Protein AF-A0A5K3EQM3-F1 (afdb_monomer)

Organism: Mesocestoides corti (NCBI:txid53468)

Radius of gyration: 25.12 Å; Cα contacts (8 Å, |Δi|>4): 469; chains: 1; bounding box: 72×38×67 Å

Mean predicted aligned error: 11.66 Å

Foldseek 3Di:
DDQPADPPALPDDQPQFEKEFEAAQPDVPPDNDAFDFDADPSHTYHYDHDHDALTHRGAWMWTQDNVRWIKIAGDPRNQLFWDWQLHGDDGMDTDDFQIWIGGHQDNTYGHHDPVDDDPPHPPDDDPLNSLCSNCVSVVNNPPDPVDDPVLSSVVSSVCSRVVSLQVVLQVLCVVVVVQKHKDKAFAQQVNDDDDPPDDDHTAIWIWMARNPPRDIDTHHPVLSVVLSVLSVVVSVCCVPPNPDDPDDQVSNSSDDDDDDDDQWDWDDDCVVVVVVDKDWDWTFTAGSVRDGPGIDTDTDD

Nearest PDB structures (foldseek):
  7wrg-assembly1_A  TM=5.625E-01  e=7.347E-19  Caenorhabditis elegans
  4egx-assembly2_C  TM=8.711E-01  e=1.332E-03  Homo sapiens
  4egx-assembly2_D  TM=8.809E-01  e=6.846E-03  Homo sapiens
  1g6g-assembly1_B  TM=7.923E-01  e=3.202E-03  Saccharomyces cerevisiae
  5aox-assembly1_B  TM=3.468E-01  e=4.099E-01  Homo sapiens

InterPro domains:
  IPR000253 Forkhead-associated (FHA) domain [PF00498] (44-104)
  IPR008984 SMAD/FHA domain superfamily [SSF49879] (42-112)

Secondary struct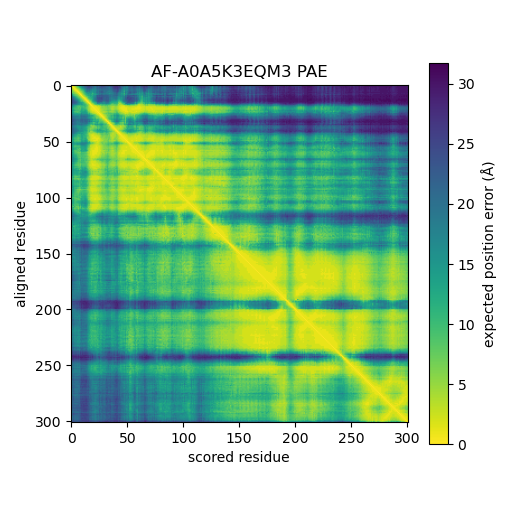ure (DSSP, 8-state):
-----------PPTT--EEEEEEETT-TTS-SSTTPEEEETTEEEEEEEE-STT--TT-EEEEE-TTSPEEEEE-TT-GGGEEETTEEPSSEEE--TT-EEEETTTEEEE---TT---SS--S---HHHHHHHHHHHTTGGG--TTS-HHHHHHHHHHHHHHHHHHHHHHHHHHHTT--EEEEEEEE-GGGS---TT--PPPEEEEEEEETTT--EEEEEHHHHHHHHHHHHHHHHHHHHH-S-----GGG-TT----------B-----GGGGGT--EEEEEEEE-TTS-EEEEEEEEE-

Solvent-accessible surface area (backbone atoms only — not comparable to full-atom values): 18100 Å² total; per-residue (Å²): 135,81,77,81,79,70,77,60,73,77,87,66,68,95,83,67,61,45,33,39,37,33,21,21,59,74,30,92,91,45,71,92,56,84,72,53,68,47,75,55,96,86,32,40,35,34,46,48,65,44,86,61,70,71,48,33,64,62,23,31,36,38,38,62,44,96,88,70,49,43,32,42,33,51,23,97,87,18,31,93,27,27,26,48,71,49,37,73,40,82,51,68,46,75,65,53,57,66,40,36,39,34,41,31,70,79,52,66,46,62,42,56,44,96,89,56,90,72,84,90,56,74,95,72,83,50,72,67,55,54,49,52,45,34,26,49,67,71,65,55,65,77,62,67,82,88,52,54,68,71,59,49,54,53,50,40,54,53,44,69,49,44,50,59,56,45,52,49,52,38,49,52,26,57,78,68,66,62,52,46,48,64,48,84,43,79,45,49,38,90,76,47,94,68,64,89,92,61,88,62,65,74,40,72,31,38,36,40,34,36,72,84,81,65,50,72,48,78,32,50,62,71,58,46,56,54,35,49,52,52,46,51,56,52,48,54,49,36,75,73,69,52,88,73,80,90,70,58,67,88,75,37,64,91,54,75,82,93,68,97,72,91,68,59,50,57,82,76,85,63,68,51,52,81,75,76,39,74,45,75,50,76,34,55,26,23,30,90,88,66,46,79,76,48,74,45,80,48,77,50,125

Sequence (301 aa):
PDAEFFLFSGQGSKGDNTQIVVGREGAPGNLRVHGRVVEKDGKKTAYILLRGLNIQDTHATFTRLQDGRMELSVGTNSTRSTKVNGTILTTSQILKPMDRILFGSYHLYVYHNESQKAKGIPDHVDWDFAQKELAKCEGIDQFDKAMGENERCALQQQLIELIPMLQEVNCIAKEMDKRRIFDIVLLPPLLQRTIYGQRKTTKIVVRMKCLETGNIWMWERGKFLNRRFLIQEMYHGFDSEGDQAVRKQEDDPFWEPLEPLLVGFAPAFLQPLAYGLDYVDRVQISDLDGQSIGKLSVSLQ

pLDDT: mean 81.14, std 14.74, range [24.61, 97.75]

Structure (mmCIF, N/CA/C/O backbone):
data_AF-A0A5K3EQM3-F1
#
_entry.id   AF-A0A5K3EQM3-F1
#
loop_
_atom_site.group_PDB
_atom_site.id
_atom_site.type_symbol
_atom_site.label_atom_id
_atom_site.label_alt_id
_atom_site.label_comp_id
_atom_site.label_asym_id
_atom_site.label_entity_id
_atom_site.label_seq_id
_atom_site.pdbx_PDB_ins_code
_atom_site.Cartn_x
_atom_site.Cartn_y
_atom_site.Cartn_z
_atom_site.occupancy
_atom_site.B_iso_or_equiv
_atom_site.auth_seq_id
_atom_site.auth_comp_id
_atom_site.auth_asym_id
_atom_site.auth_atom_id
_atom_site.pdbx_PDB_model_num
ATOM 1 N N . PRO A 1 1 ? 9.271 8.756 16.617 1.00 31.97 1 PRO A N 1
ATOM 2 C CA . PRO A 1 1 ? 7.814 8.928 16.787 1.00 31.97 1 PRO A CA 1
ATOM 3 C C . PRO A 1 1 ? 7.383 8.040 17.946 1.00 31.97 1 PRO A C 1
ATOM 5 O O . PRO A 1 1 ? 7.143 6.849 17.770 1.00 31.97 1 PRO A O 1
ATOM 8 N N . ASP A 1 2 ? 7.473 8.613 19.139 1.00 24.61 2 ASP A N 1
ATOM 9 C CA . ASP A 1 2 ? 7.240 7.908 20.390 1.00 24.61 2 ASP A CA 1
ATOM 10 C C . ASP A 1 2 ? 5.788 7.435 20.427 1.00 24.61 2 ASP A C 1
ATOM 12 O O . ASP A 1 2 ? 4.868 8.204 20.144 1.00 24.61 2 ASP A O 1
ATOM 16 N N . ALA A 1 3 ? 5.588 6.147 20.699 1.00 32.03 3 ALA A N 1
ATOM 17 C CA . ALA A 1 3 ? 4.260 5.603 20.909 1.00 32.03 3 ALA A CA 1
ATOM 18 C C . ALA A 1 3 ? 3.648 6.324 22.114 1.00 32.03 3 ALA A C 1
ATOM 20 O O . ALA A 1 3 ? 4.122 6.179 23.242 1.00 32.03 3 ALA A O 1
ATOM 21 N N . GLU A 1 4 ? 2.605 7.119 21.886 1.00 33.84 4 GLU A N 1
ATOM 22 C CA . GLU A 1 4 ? 1.744 7.572 22.969 1.00 33.84 4 GLU A CA 1
ATOM 23 C C . GLU A 1 4 ? 1.007 6.341 23.508 1.00 33.84 4 GLU A C 1
ATOM 25 O O . GLU A 1 4 ? -0.036 5.923 23.002 1.00 33.84 4 GLU A O 1
ATOM 30 N N . PHE A 1 5 ? 1.600 5.710 24.522 1.00 34.31 5 PHE A N 1
ATOM 31 C CA . PHE A 1 5 ? 0.978 4.646 25.295 1.00 34.31 5 PHE A CA 1
ATOM 32 C C . PHE A 1 5 ? -0.189 5.238 26.089 1.00 34.31 5 PHE A C 1
ATOM 34 O O . PHE A 1 5 ? -0.040 5.647 27.240 1.00 34.31 5 PHE A O 1
ATOM 41 N N . PHE A 1 6 ? -1.375 5.287 25.487 1.00 38.97 6 PHE A N 1
ATOM 42 C CA . PHE A 1 6 ? -2.588 5.525 26.256 1.00 38.97 6 PHE A CA 1
ATOM 43 C C . PHE A 1 6 ? -2.925 4.264 27.052 1.00 38.97 6 PHE A C 1
ATOM 45 O O . PHE A 1 6 ? -3.392 3.257 26.521 1.00 38.97 6 PHE A O 1
ATOM 52 N N . LEU A 1 7 ? -2.676 4.335 28.358 1.00 37.75 7 LEU A N 1
ATOM 53 C CA . LEU A 1 7 ? -3.176 3.373 29.328 1.00 37.75 7 LEU A CA 1
ATOM 54 C C . LEU A 1 7 ? -4.706 3.460 29.358 1.00 37.75 7 LEU A C 1
ATOM 56 O O . LEU A 1 7 ? -5.273 4.390 29.931 1.00 37.75 7 LEU A O 1
ATOM 60 N N . PHE A 1 8 ? -5.390 2.461 28.801 1.00 45.66 8 PHE A N 1
ATOM 61 C CA . PHE A 1 8 ? -6.781 2.190 29.163 1.00 45.66 8 PHE A CA 1
ATOM 62 C C . PHE A 1 8 ? -6.801 1.571 30.569 1.00 45.66 8 PHE A C 1
ATOM 64 O O . PHE A 1 8 ? -6.973 0.365 30.733 1.00 45.66 8 PHE A O 1
ATOM 71 N N . SER A 1 9 ? -6.577 2.377 31.611 1.00 39.00 9 SER A N 1
ATOM 72 C CA . SER A 1 9 ? -6.743 1.901 32.984 1.00 39.00 9 SER A CA 1
ATOM 73 C C . SER A 1 9 ? -8.240 1.746 33.272 1.00 39.00 9 SER A C 1
ATOM 75 O O . SER A 1 9 ? -9.012 2.699 33.345 1.00 39.00 9 SER A O 1
ATOM 77 N N . GLY A 1 10 ? -8.682 0.496 33.401 1.00 40.88 10 GLY A N 1
ATOM 78 C CA . GLY A 1 10 ? -10.077 0.116 33.638 1.00 40.88 10 GLY A CA 1
ATOM 79 C C . GLY A 1 10 ? -10.611 0.444 35.039 1.00 40.88 10 GLY A C 1
ATOM 80 O O . GLY A 1 10 ? -11.456 -0.298 35.547 1.00 40.88 10 GLY A O 1
ATOM 81 N N . GLN A 1 11 ? -10.158 1.526 35.680 1.00 37.72 11 GLN A N 1
ATOM 82 C CA . GLN A 1 11 ? -10.651 1.965 36.991 1.00 37.72 11 GLN A CA 1
ATOM 83 C C . GLN A 1 11 ? -11.952 2.780 36.868 1.00 37.72 11 GLN A C 1
ATOM 85 O O . GLN A 1 11 ? -12.062 3.902 37.344 1.00 37.72 11 GLN A O 1
ATOM 90 N N . GLY A 1 12 ? -12.965 2.214 36.211 1.00 42.72 12 GLY A N 1
ATOM 91 C CA . GLY A 1 12 ? -14.350 2.689 36.315 1.00 42.72 12 GLY A CA 1
ATOM 92 C C . GLY A 1 12 ? -15.147 1.785 37.254 1.00 42.72 12 GLY A C 1
ATOM 93 O O . GLY A 1 12 ? -14.974 0.563 37.215 1.00 42.72 12 GLY A O 1
ATOM 94 N N . SER A 1 13 ? -16.020 2.356 38.077 1.00 38.56 13 SER A N 1
ATOM 95 C CA . SER A 1 13 ? -16.947 1.616 38.938 1.00 38.56 13 SER A CA 1
ATOM 96 C C . SER A 1 13 ? -17.866 0.689 38.123 1.00 38.56 13 SER A C 1
ATOM 98 O O . SER A 1 13 ? -18.222 0.972 36.977 1.00 38.56 13 SER A O 1
ATOM 100 N N . LYS A 1 14 ? -18.249 -0.455 38.712 1.00 38.56 14 LYS A N 1
ATOM 101 C CA . LYS A 1 14 ? -19.275 -1.353 38.155 1.00 38.56 14 LYS A CA 1
ATOM 102 C C . LYS A 1 14 ? -20.560 -0.550 37.907 1.00 38.56 14 LYS A C 1
ATOM 104 O O . LYS A 1 14 ? -21.141 -0.049 38.863 1.00 38.56 14 LYS A O 1
ATOM 109 N N . GLY A 1 15 ? -20.994 -0.461 36.649 1.00 44.56 15 GLY A N 1
ATOM 110 C CA . GLY A 1 15 ? -22.268 0.156 36.259 1.00 44.56 15 GLY A CA 1
ATOM 111 C C . GLY A 1 15 ? -22.178 1.471 35.478 1.00 44.56 15 GLY A C 1
ATOM 112 O O . GLY A 1 15 ? -23.219 1.970 35.064 1.00 44.56 15 GLY A O 1
ATOM 113 N N . ASP A 1 16 ? -20.986 2.026 35.237 1.00 54.41 16 ASP A N 1
ATOM 114 C CA . ASP A 1 16 ? -20.866 3.244 34.423 1.00 54.41 16 ASP A CA 1
ATOM 115 C C . ASP A 1 16 ? -20.990 2.874 32.933 1.00 54.41 16 ASP A C 1
ATOM 117 O O . ASP A 1 16 ? -20.175 2.121 32.393 1.00 54.41 16 ASP A O 1
ATOM 121 N N . ASN A 1 17 ? -22.055 3.359 32.287 1.00 55.97 17 ASN A N 1
ATOM 122 C CA . ASN A 1 17 ? -22.431 3.093 30.893 1.00 55.97 17 ASN A CA 1
ATOM 123 C C . ASN A 1 17 ? -21.520 3.891 29.935 1.00 55.97 17 ASN A C 1
ATOM 125 O O . ASN A 1 17 ? -21.972 4.721 29.140 1.00 55.97 17 ASN A O 1
ATOM 129 N N . THR A 1 18 ? -20.212 3.697 30.102 1.00 69.94 18 THR A N 1
ATOM 130 C CA . THR A 1 18 ? -19.166 4.526 29.515 1.00 69.94 18 THR A CA 1
ATOM 131 C C . THR A 1 18 ? -18.660 3.899 28.225 1.00 69.94 18 THR A C 1
ATOM 133 O O . THR A 1 18 ? -18.159 2.773 28.218 1.00 69.94 18 THR A O 1
ATOM 136 N N . GLN A 1 19 ? -18.774 4.645 27.131 1.00 84.50 19 GLN A N 1
ATOM 137 C CA . GLN A 1 19 ? -18.214 4.288 25.829 1.00 84.50 19 GLN A CA 1
ATOM 138 C C . GLN A 1 19 ? -17.063 5.234 25.476 1.00 84.50 19 GLN A C 1
ATOM 140 O O . GLN A 1 19 ? -17.058 6.396 25.888 1.00 84.50 19 GLN A O 1
ATOM 145 N N . ILE A 1 20 ? -16.083 4.746 24.719 1.00 88.38 20 ILE A N 1
ATOM 146 C CA . ILE A 1 20 ? -14.952 5.549 24.245 1.00 88.38 20 ILE A CA 1
ATOM 147 C C . ILE A 1 20 ? -14.959 5.517 22.723 1.00 88.38 20 ILE A C 1
ATOM 149 O O . ILE A 1 20 ? -14.809 4.455 22.129 1.00 88.38 20 ILE A O 1
ATOM 153 N N . VAL A 1 21 ? -15.134 6.668 22.088 1.00 88.44 21 VAL A N 1
ATOM 154 C CA . VAL A 1 21 ? -15.157 6.793 20.630 1.00 88.44 21 VAL A CA 1
ATOM 155 C C . VAL A 1 21 ? -13.791 7.263 20.148 1.00 88.44 21 VAL A C 1
ATOM 157 O O . VAL A 1 21 ? -13.279 8.284 20.602 1.00 88.44 21 VAL A O 1
ATOM 160 N N . VAL A 1 22 ? -13.202 6.520 19.218 1.00 90.81 22 VAL A N 1
ATOM 161 C CA . VAL A 1 22 ? -12.006 6.924 18.477 1.00 90.81 22 VAL A CA 1
ATOM 162 C C . VAL A 1 22 ? -12.452 7.599 17.191 1.00 90.81 22 VAL A C 1
ATOM 164 O O . VAL A 1 22 ? -13.267 7.037 16.460 1.00 90.81 22 VAL A O 1
ATOM 167 N N . GLY A 1 23 ? -11.922 8.777 16.887 1.00 88.81 23 GLY A N 1
ATOM 168 C CA . GLY A 1 23 ? -12.317 9.536 15.703 1.00 88.81 23 GLY A CA 1
ATOM 169 C C . GLY A 1 23 ? -11.232 10.470 15.191 1.00 88.81 23 GLY A C 1
ATOM 170 O O . GLY A 1 23 ? -10.178 10.629 15.805 1.00 88.81 23 GLY A O 1
ATOM 171 N N . ARG A 1 24 ? -11.491 11.097 14.046 1.00 86.19 24 ARG A N 1
ATOM 172 C CA . ARG A 1 24 ? -10.593 12.078 13.434 1.00 86.19 24 ARG A CA 1
ATOM 173 C C . ARG A 1 24 ? -10.641 13.405 14.191 1.00 86.19 24 ARG A C 1
ATOM 175 O O . ARG A 1 24 ? -11.720 13.936 14.472 1.00 86.19 24 ARG A O 1
ATOM 182 N N . GLU A 1 25 ? -9.471 13.964 14.491 1.00 81.94 25 GLU A N 1
ATOM 183 C CA . GLU A 1 25 ? -9.375 15.310 15.058 1.00 81.94 25 GLU A CA 1
ATOM 184 C C . GLU A 1 25 ? -9.850 16.369 14.053 1.00 81.94 25 GLU A C 1
ATOM 186 O O . GLU A 1 25 ? -9.447 16.370 12.891 1.00 81.94 25 GLU A O 1
ATOM 191 N N . GLY A 1 26 ? -10.710 17.286 14.507 1.00 72.44 26 GLY A N 1
ATOM 192 C CA . GLY A 1 26 ? -11.236 18.376 13.681 1.00 72.44 26 GLY A CA 1
ATOM 193 C C . GLY A 1 26 ? -12.445 18.017 12.811 1.00 72.44 26 GLY A C 1
ATOM 194 O O . GLY A 1 26 ? -12.912 18.882 12.073 1.00 72.44 26 GLY A O 1
ATOM 195 N N . ALA A 1 27 ? -12.973 16.793 12.907 1.00 68.06 27 ALA A N 1
ATOM 196 C CA . ALA A 1 27 ? -14.204 16.400 12.223 1.00 68.06 27 ALA A CA 1
ATOM 197 C C . ALA A 1 27 ? -15.439 17.190 12.717 1.00 68.06 27 ALA A C 1
ATOM 199 O O . ALA A 1 27 ? -15.500 17.552 13.899 1.00 68.06 27 ALA A O 1
ATOM 200 N N . PRO A 1 28 ? -16.455 17.430 11.863 1.00 56.50 28 PRO A N 1
ATOM 201 C CA . PRO A 1 28 ? -17.699 18.082 12.272 1.00 56.50 28 PRO A CA 1
ATOM 202 C C . PRO A 1 28 ? -18.376 17.320 13.423 1.00 56.50 28 PRO A C 1
ATOM 204 O O . PRO A 1 28 ? -18.647 16.130 13.314 1.00 56.50 28 PRO A O 1
ATOM 207 N N . GLY A 1 29 ? -18.639 17.997 14.543 1.00 60.62 29 GLY A N 1
ATOM 208 C CA . GLY A 1 29 ? -19.218 17.383 15.748 1.00 60.62 29 GLY A CA 1
ATOM 209 C C . GLY A 1 29 ? -18.200 16.797 16.737 1.00 60.62 29 GLY A C 1
ATOM 210 O O . GLY A 1 29 ? -18.530 16.659 17.916 1.00 60.62 29 GLY A O 1
ATOM 211 N N . ASN A 1 30 ? -16.950 16.561 16.322 1.00 58.25 30 ASN A N 1
ATOM 212 C CA . ASN A 1 30 ? -15.861 16.218 17.235 1.00 58.25 30 ASN A CA 1
ATOM 213 C C . ASN A 1 30 ? -15.296 17.513 17.841 1.00 58.25 30 ASN A C 1
ATOM 215 O O . ASN A 1 30 ? -14.708 18.350 17.153 1.00 58.25 30 ASN A O 1
ATOM 219 N N . LEU A 1 31 ? -15.507 17.711 19.145 1.00 54.50 31 LEU A N 1
ATOM 220 C CA . LEU A 1 31 ? -14.998 18.876 19.878 1.00 54.50 31 LEU A CA 1
ATOM 221 C C . LEU A 1 31 ? -13.474 18.990 19.698 1.00 54.50 31 LEU A C 1
ATOM 223 O O . LEU A 1 31 ? -12.755 18.013 19.869 1.00 54.50 31 LEU A O 1
ATOM 227 N N . ARG A 1 32 ? -12.967 20.199 19.426 1.00 50.47 32 ARG A N 1
ATOM 228 C CA . ARG A 1 32 ? -11.528 20.517 19.259 1.00 50.47 32 ARG A CA 1
ATOM 229 C C . ARG A 1 32 ? -10.672 20.340 20.531 1.00 50.47 32 ARG A C 1
ATOM 231 O O . ARG A 1 32 ? -9.602 20.928 20.637 1.00 50.47 32 ARG A O 1
ATOM 238 N N . VAL A 1 33 ? -11.145 19.596 21.528 1.00 47.06 33 VAL A N 1
ATOM 239 C CA . VAL A 1 33 ? -10.508 19.487 22.842 1.00 47.06 33 VAL A CA 1
ATOM 240 C C . VAL A 1 33 ? -10.384 18.013 23.211 1.00 47.06 33 VAL A C 1
ATOM 242 O O . VAL A 1 33 ? -11.389 17.343 23.453 1.00 47.06 33 VAL A O 1
ATOM 245 N N . HIS A 1 34 ? -9.147 17.514 23.247 1.00 49.06 34 HIS A N 1
ATOM 246 C CA . HIS A 1 34 ? -8.824 16.174 23.731 1.00 49.06 34 HIS A CA 1
ATOM 247 C C . HIS A 1 34 ? -9.376 15.952 25.151 1.00 49.06 34 HIS A C 1
ATOM 249 O O . HIS A 1 34 ? -9.264 16.822 26.014 1.00 49.06 34 HIS A O 1
ATOM 255 N N . GLY A 1 35 ? -9.958 14.774 25.400 1.00 51.25 35 GLY A N 1
ATOM 256 C CA .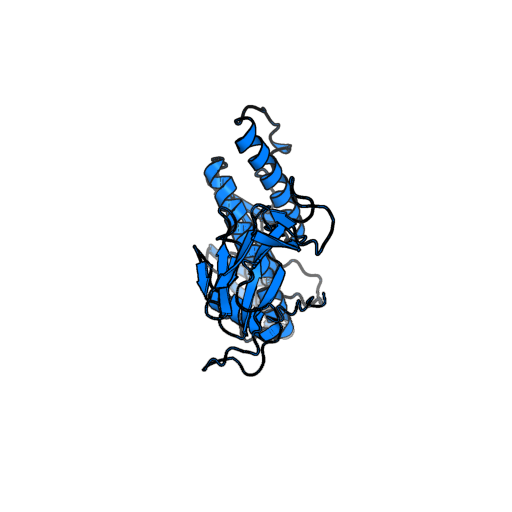 GLY A 1 35 ? -10.230 14.296 26.760 1.00 51.25 35 GLY A CA 1
ATOM 257 C C . GLY A 1 35 ? -11.531 14.756 27.430 1.00 51.25 35 GLY A C 1
ATOM 258 O O . GLY A 1 35 ? -11.661 14.575 28.639 1.00 51.25 35 GLY A O 1
ATOM 259 N N . ARG A 1 36 ? -12.519 15.317 26.713 1.00 56.19 36 ARG A N 1
ATOM 260 C CA . ARG A 1 36 ? -13.844 15.582 27.315 1.00 56.19 36 ARG A CA 1
ATOM 261 C C . ARG A 1 36 ? -14.761 14.359 27.269 1.00 56.19 36 ARG A C 1
ATOM 263 O O . ARG A 1 36 ? -15.008 13.790 26.209 1.00 56.19 36 ARG A O 1
ATOM 270 N N . VAL A 1 37 ? -15.312 14.018 28.433 1.00 62.88 37 VAL A N 1
ATOM 271 C CA . VAL A 1 37 ? -16.458 13.115 28.575 1.00 62.88 37 VAL A CA 1
ATOM 272 C C . VAL A 1 37 ? -17.725 13.920 28.291 1.00 62.88 37 VAL A C 1
ATOM 274 O O . VAL A 1 37 ? -17.981 14.929 28.945 1.00 62.88 37 VAL A O 1
ATOM 277 N N . VAL A 1 38 ? -18.501 13.499 27.298 1.00 68.62 38 VAL A N 1
ATOM 278 C CA . VAL A 1 38 ? -19.822 14.049 26.988 1.00 68.62 38 VAL A CA 1
ATOM 279 C C . VAL A 1 38 ? -20.864 13.136 27.609 1.00 68.62 38 VAL A C 1
ATOM 281 O O . VAL A 1 38 ? -20.913 11.947 27.299 1.00 68.62 38 VAL A O 1
ATOM 284 N N . GLU A 1 39 ? -21.695 13.687 28.484 1.00 66.62 39 GLU A N 1
ATOM 285 C CA . GLU A 1 39 ? -22.812 12.972 29.088 1.00 66.62 39 GLU A CA 1
ATOM 286 C C . GLU A 1 39 ? -24.105 13.382 28.382 1.00 66.62 39 GLU A C 1
ATOM 288 O O . GLU A 1 39 ? -24.467 14.560 28.354 1.00 66.62 39 GLU A O 1
ATOM 293 N N . LYS A 1 40 ? -24.773 12.415 27.752 1.00 64.31 40 LYS A N 1
ATOM 294 C CA . LYS A 1 40 ? -26.058 12.617 27.075 1.00 64.31 40 LYS A CA 1
ATOM 295 C C . LYS A 1 40 ? -26.937 11.396 27.320 1.00 64.31 40 LYS A C 1
ATOM 297 O O . LYS A 1 40 ? -26.460 10.270 27.205 1.00 64.31 40 LYS A O 1
ATOM 302 N N . ASP A 1 41 ? -28.192 11.621 27.704 1.00 63.03 41 ASP A N 1
ATOM 303 C CA . ASP A 1 41 ? -29.180 10.566 27.983 1.00 63.03 41 ASP A CA 1
ATOM 304 C C . ASP A 1 41 ? -28.685 9.494 28.984 1.00 63.03 41 ASP A C 1
ATOM 306 O O . ASP A 1 41 ? -28.960 8.304 28.841 1.00 63.03 41 ASP A O 1
ATOM 310 N N . GLY A 1 42 ? -27.895 9.901 29.989 1.00 65.50 42 GLY A N 1
ATOM 311 C CA . GLY A 1 42 ? -27.327 9.001 31.004 1.00 65.50 42 GLY A CA 1
ATOM 312 C C . GLY A 1 42 ? -26.183 8.098 30.516 1.00 65.50 42 GLY A C 1
ATOM 313 O O . GLY A 1 42 ? -25.759 7.204 31.247 1.00 65.50 42 GLY A O 1
ATOM 314 N N . LYS A 1 43 ? -25.670 8.309 29.295 1.00 67.31 43 LYS A N 1
ATOM 315 C CA . LYS A 1 43 ? -24.461 7.653 28.776 1.00 67.31 43 LYS A CA 1
ATOM 316 C C . LYS A 1 43 ? -23.284 8.619 28.772 1.00 67.31 43 LYS A C 1
ATOM 318 O O . LYS A 1 43 ? -23.353 9.696 28.177 1.00 67.31 43 LYS A O 1
ATOM 323 N N . LYS A 1 44 ? -22.174 8.196 29.376 1.00 77.00 44 LYS A N 1
ATOM 324 C CA . LYS A 1 44 ? -20.899 8.918 29.341 1.00 77.00 44 LYS A CA 1
ATOM 325 C C . LYS A 1 44 ? -20.097 8.474 28.124 1.00 77.00 44 LYS A C 1
ATOM 327 O O . LYS A 1 44 ? -19.799 7.297 27.959 1.00 77.00 44 LYS A O 1
ATOM 332 N N . THR A 1 45 ? -19.736 9.413 27.263 1.00 80.38 45 THR A N 1
ATOM 333 C CA . THR A 1 45 ? -18.928 9.149 26.069 1.00 80.38 45 THR A CA 1
ATOM 334 C C . THR A 1 45 ? -17.615 9.901 26.164 1.00 80.38 45 THR A C 1
ATOM 336 O O . THR A 1 45 ? -17.618 11.128 26.160 1.00 80.38 45 THR A O 1
ATOM 339 N N . ALA A 1 46 ? -16.496 9.190 26.238 1.00 82.75 46 ALA A N 1
ATOM 340 C CA . ALA A 1 46 ? -15.173 9.784 26.083 1.00 82.75 46 ALA A CA 1
ATOM 341 C C . ALA A 1 46 ? -14.745 9.745 24.610 1.00 82.75 46 ALA A C 1
ATOM 343 O O . ALA A 1 46 ? -15.151 8.848 23.873 1.00 82.75 46 ALA A O 1
ATOM 344 N N . TYR A 1 47 ? -13.905 10.691 24.193 1.00 82.38 47 TYR A N 1
ATOM 345 C CA . TYR A 1 47 ? -13.394 10.760 22.823 1.00 82.38 47 TYR A CA 1
ATOM 346 C C . TYR A 1 47 ? -11.867 10.719 22.795 1.00 82.38 47 TYR A C 1
ATOM 348 O O . TYR A 1 47 ? -11.205 11.477 23.509 1.00 82.38 47 TYR A O 1
ATOM 356 N N . ILE A 1 48 ? -11.324 9.869 21.925 1.00 87.12 48 ILE A N 1
ATOM 357 C CA . ILE A 1 48 ? -9.913 9.831 21.538 1.00 87.12 48 ILE A CA 1
ATOM 358 C C . ILE A 1 48 ? -9.844 10.330 20.098 1.00 87.12 48 ILE A C 1
ATOM 360 O O . ILE A 1 48 ? -10.373 9.698 19.185 1.00 87.12 48 ILE A O 1
ATOM 364 N N . LEU A 1 49 ? -9.228 11.492 19.900 1.00 85.81 49 LEU A N 1
ATOM 365 C CA . LEU A 1 49 ? -9.135 12.122 18.587 1.00 85.81 49 LEU A CA 1
ATOM 366 C C . LEU A 1 49 ? -7.729 11.941 18.035 1.00 85.81 49 LEU A C 1
ATOM 368 O O . LEU A 1 49 ? -6.764 12.353 18.673 1.00 85.81 49 LEU A O 1
ATOM 372 N N . LEU A 1 50 ? -7.634 11.329 16.860 1.00 85.44 50 LEU A N 1
ATOM 373 C CA . LEU A 1 50 ? -6.379 10.989 16.207 1.00 85.44 50 LEU A CA 1
ATOM 374 C C . LEU A 1 50 ? -6.186 11.847 14.955 1.00 85.44 50 LEU A C 1
ATOM 376 O O . LEU A 1 50 ? -7.121 12.067 14.176 1.00 85.44 50 LEU A O 1
ATOM 380 N N . ARG A 1 51 ? -4.949 12.302 14.735 1.00 80.44 51 ARG A N 1
ATOM 381 C CA . ARG A 1 51 ? -4.522 12.919 13.470 1.00 80.44 51 ARG A CA 1
ATOM 382 C C . ARG A 1 51 ? -3.922 11.862 12.571 1.00 80.44 51 ARG A C 1
ATOM 384 O O . ARG A 1 51 ? -3.011 11.158 12.984 1.00 80.44 51 ARG A O 1
ATOM 391 N N . GLY A 1 52 ? -4.347 11.778 11.323 1.00 68.94 52 GLY A N 1
ATOM 392 C CA . GLY A 1 52 ? -3.688 10.893 10.374 1.00 68.94 52 GLY A CA 1
ATOM 393 C C . GLY A 1 52 ? -4.542 10.595 9.162 1.00 68.94 52 GLY A C 1
ATOM 394 O O . GLY A 1 52 ? -5.770 10.662 9.210 1.00 68.94 52 GLY A O 1
ATOM 395 N N . LEU A 1 53 ? -3.863 10.250 8.072 1.00 64.94 53 LEU A N 1
ATOM 396 C CA . LEU A 1 53 ? -4.505 9.718 6.878 1.00 64.94 53 LEU A CA 1
ATOM 397 C C . LEU A 1 53 ? -5.232 8.410 7.247 1.00 64.94 53 LEU A C 1
ATOM 399 O O . LEU A 1 53 ? -4.736 7.626 8.057 1.00 64.94 53 LEU A O 1
ATOM 403 N N . ASN A 1 54 ? -6.411 8.189 6.664 1.00 74.56 54 ASN A N 1
ATOM 404 C CA . ASN A 1 54 ? -7.268 7.011 6.880 1.00 74.56 54 ASN A CA 1
ATOM 405 C C . ASN A 1 54 ? -7.871 6.849 8.288 1.00 74.56 54 ASN A C 1
ATOM 407 O O . ASN A 1 54 ? -8.376 5.771 8.618 1.00 74.56 54 ASN A O 1
ATOM 411 N N . ILE A 1 55 ? -7.891 7.920 9.088 1.00 85.56 55 ILE A N 1
ATOM 412 C CA . ILE A 1 55 ? -8.750 8.015 10.274 1.00 85.56 55 ILE A CA 1
ATOM 413 C C . ILE A 1 55 ? -10.100 8.609 9.868 1.00 85.56 55 ILE A C 1
ATOM 415 O O . ILE A 1 55 ? -10.160 9.635 9.195 1.00 85.56 55 ILE A O 1
ATOM 419 N N . GLN A 1 56 ? -11.177 7.954 10.298 1.00 86.62 56 GLN A N 1
ATOM 420 C CA . GLN A 1 56 ? -12.555 8.352 9.998 1.00 86.62 56 GLN A CA 1
ATOM 421 C C . GLN A 1 56 ? -13.121 9.224 11.120 1.00 86.62 56 GLN A C 1
ATOM 423 O O . GLN A 1 56 ? -12.647 9.164 12.255 1.00 86.62 56 GLN A O 1
ATOM 428 N N . ASP A 1 57 ? -14.165 10.000 10.830 1.00 87.19 57 ASP A N 1
ATOM 429 C CA . ASP A 1 57 ? -14.799 10.898 11.809 1.00 87.19 57 ASP A CA 1
ATOM 430 C C . ASP A 1 57 ? -15.295 10.145 13.048 1.00 87.19 57 ASP A C 1
ATOM 432 O O . ASP A 1 57 ? -15.019 10.555 14.176 1.00 87.19 57 ASP A O 1
ATOM 436 N N . THR A 1 58 ? -15.934 8.995 12.829 1.00 88.50 58 THR A N 1
ATOM 437 C CA . THR A 1 58 ? -16.191 7.966 13.845 1.00 88.50 58 THR A CA 1
ATOM 438 C C . THR A 1 58 ? -15.463 6.699 13.416 1.00 88.50 58 THR A C 1
ATOM 440 O O . THR A 1 58 ? -15.947 5.938 12.579 1.00 88.50 58 THR A O 1
ATOM 443 N N . HIS A 1 59 ? -14.253 6.506 13.936 1.00 90.94 59 HIS A N 1
ATOM 444 C CA . HIS A 1 59 ? -13.358 5.452 13.482 1.00 90.94 59 HIS A CA 1
ATOM 445 C C . HIS A 1 59 ? -13.651 4.111 14.150 1.00 90.94 59 HIS A C 1
ATOM 447 O O . HIS A 1 59 ? -13.884 3.118 13.465 1.00 90.94 59 HIS A O 1
ATOM 453 N N . ALA A 1 60 ? -13.691 4.089 15.477 1.00 94.31 60 ALA A N 1
ATOM 454 C CA . ALA A 1 60 ? -14.001 2.893 16.248 1.00 94.31 60 ALA A CA 1
ATOM 455 C C . ALA A 1 60 ? -14.660 3.270 17.576 1.00 94.31 60 ALA A C 1
ATOM 457 O O . ALA A 1 60 ? -14.616 4.423 18.002 1.00 94.31 60 ALA A O 1
ATOM 458 N N . THR A 1 61 ? -15.295 2.313 18.239 1.00 92.56 61 THR A N 1
ATOM 459 C CA . THR A 1 61 ? -15.903 2.519 19.557 1.00 92.56 61 THR A CA 1
ATOM 460 C C . THR A 1 61 ? -15.512 1.385 20.483 1.00 92.56 61 THR A C 1
ATOM 462 O O . THR A 1 61 ? -15.653 0.216 20.141 1.00 92.56 61 THR A O 1
ATOM 465 N N . PHE A 1 62 ? -15.016 1.741 21.661 1.00 92.56 62 PHE A N 1
ATOM 466 C CA . PHE A 1 62 ? -14.835 0.820 22.763 1.00 92.56 62 PHE A CA 1
ATOM 467 C C . PHE A 1 62 ? -16.057 0.878 23.677 1.00 92.56 62 PHE A C 1
ATOM 469 O O . PHE A 1 62 ? -16.457 1.952 24.136 1.00 92.56 62 PHE A O 1
ATOM 476 N N . THR A 1 63 ? -16.613 -0.280 23.999 1.00 90.12 63 THR A N 1
ATOM 477 C CA . THR A 1 63 ? -17.735 -0.424 24.924 1.00 90.12 63 THR A CA 1
ATOM 478 C C . THR A 1 63 ? -17.326 -1.333 26.069 1.00 90.12 63 THR A C 1
ATOM 480 O O . THR A 1 63 ? -16.837 -2.444 25.857 1.00 90.12 63 THR A O 1
ATOM 483 N N . ARG A 1 64 ? -17.508 -0.861 27.306 1.00 86.25 64 ARG A N 1
ATOM 484 C CA . ARG A 1 64 ? -17.283 -1.694 28.486 1.00 86.25 64 ARG A CA 1
ATOM 485 C C . ARG A 1 64 ? -18.494 -2.587 28.727 1.00 86.25 64 ARG A C 1
ATOM 487 O O . ARG A 1 64 ? -19.603 -2.098 28.921 1.00 86.25 64 ARG A O 1
ATOM 494 N N . LEU A 1 65 ? -18.269 -3.894 28.740 1.00 86.19 65 LEU A N 1
ATOM 495 C CA . LEU A 1 65 ? -19.289 -4.890 29.039 1.00 86.19 65 LEU A CA 1
ATOM 496 C C . LEU A 1 65 ? -19.535 -4.986 30.552 1.00 86.19 65 LEU A C 1
ATOM 498 O O . LEU A 1 65 ? -18.701 -4.591 31.370 1.00 86.19 65 LEU A O 1
ATOM 502 N N . GLN A 1 66 ? -20.679 -5.558 30.938 1.00 81.75 66 GLN A N 1
ATOM 503 C CA . GLN A 1 66 ? -21.078 -5.706 32.348 1.00 81.75 66 GLN A CA 1
ATOM 504 C C . GLN A 1 66 ? -20.091 -6.549 33.171 1.00 81.75 66 GLN A C 1
ATOM 506 O O . GLN A 1 66 ? -19.935 -6.333 34.372 1.00 81.75 66 GLN A O 1
ATOM 511 N N . ASP A 1 67 ? -19.404 -7.491 32.523 1.00 81.50 67 ASP A N 1
ATOM 512 C CA . ASP A 1 67 ? -18.376 -8.339 33.134 1.00 81.50 67 ASP A CA 1
ATOM 513 C C . ASP A 1 67 ? -17.000 -7.652 33.245 1.00 81.50 67 ASP A C 1
ATOM 515 O O . ASP A 1 67 ? -16.047 -8.241 33.753 1.00 81.50 67 ASP A O 1
ATOM 519 N N . GLY A 1 68 ? -16.893 -6.395 32.802 1.00 79.38 68 GLY A N 1
ATOM 520 C CA . GLY A 1 68 ? -15.682 -5.586 32.863 1.00 79.38 68 GLY A CA 1
ATOM 521 C C . GLY A 1 68 ? -14.736 -5.753 31.673 1.00 79.38 68 GLY A C 1
ATOM 522 O O . GLY A 1 68 ? -13.729 -5.041 31.635 1.00 79.38 68 GLY A O 1
ATOM 523 N N . ARG A 1 69 ? -15.038 -6.634 30.708 1.00 86.12 69 ARG A N 1
ATOM 524 C CA . ARG A 1 69 ? -14.280 -6.737 29.450 1.00 86.12 69 ARG A CA 1
ATOM 525 C C . ARG A 1 69 ? -14.580 -5.551 28.534 1.00 86.12 69 ARG A C 1
ATOM 527 O O . ARG A 1 69 ? -15.634 -4.927 28.635 1.00 86.12 69 ARG A O 1
ATOM 534 N N . MET A 1 70 ? -13.648 -5.254 27.634 1.00 88.75 70 MET A N 1
ATOM 535 C CA . MET A 1 70 ? -13.835 -4.233 26.604 1.00 88.75 70 MET A CA 1
ATOM 536 C C . MET A 1 70 ? -14.135 -4.895 25.263 1.00 88.75 70 MET A C 1
ATOM 538 O O . MET A 1 70 ? -13.418 -5.799 24.838 1.00 88.75 70 MET A O 1
ATOM 542 N N . GLU A 1 71 ? -15.179 -4.427 24.597 1.00 93.06 71 GLU A N 1
ATOM 543 C CA . GLU A 1 71 ? -15.465 -4.727 23.199 1.00 93.06 71 GLU A CA 1
ATOM 544 C C . GLU A 1 71 ? -15.029 -3.546 22.330 1.00 93.06 71 GLU A C 1
ATOM 546 O O . GLU A 1 71 ? -15.287 -2.398 22.683 1.00 93.06 71 GLU A O 1
ATOM 551 N N . LEU A 1 72 ? -14.360 -3.826 21.212 1.00 94.94 72 LEU A N 1
ATOM 552 C CA . LEU A 1 72 ? -14.025 -2.857 20.173 1.00 94.94 72 LEU A CA 1
ATOM 553 C C . LEU A 1 72 ? -14.912 -3.111 18.955 1.00 94.94 72 LEU A C 1
ATOM 555 O O . LEU A 1 72 ? -14.867 -4.206 18.401 1.00 94.94 72 LEU A O 1
ATOM 559 N N . SER A 1 73 ? -15.667 -2.110 18.512 1.00 94.50 73 SER A N 1
ATOM 560 C CA . SER A 1 73 ? -16.448 -2.132 17.271 1.00 94.50 73 SER A CA 1
ATOM 561 C C . SER A 1 73 ? -15.904 -1.132 16.253 1.00 94.50 73 SER A C 1
ATOM 563 O O . SER A 1 73 ? -15.509 -0.023 16.622 1.00 94.50 73 SER A O 1
ATOM 565 N N . VAL A 1 74 ? -15.926 -1.484 14.968 1.00 93.94 74 VAL A N 1
ATOM 566 C CA . VAL A 1 74 ? -15.469 -0.598 13.883 1.00 93.94 74 VAL A CA 1
ATOM 567 C C . VAL A 1 74 ? -16.582 0.316 13.383 1.00 93.94 74 VAL A C 1
ATOM 569 O O . VAL A 1 74 ? -17.747 -0.070 13.334 1.00 93.94 74 VAL A O 1
ATOM 572 N N . GLY A 1 75 ? -16.218 1.538 12.997 1.00 89.19 75 GLY A N 1
ATOM 573 C CA . GLY A 1 75 ? -17.115 2.451 12.294 1.00 89.19 75 GLY A CA 1
ATOM 574 C C . GLY A 1 75 ? -17.368 2.015 10.847 1.00 89.19 75 GLY A C 1
ATOM 575 O O . GLY A 1 75 ? -16.569 1.286 10.256 1.00 89.19 75 GLY A O 1
ATOM 576 N N . THR A 1 76 ? -18.459 2.512 10.259 1.00 79.75 76 THR A N 1
ATOM 577 C CA . THR A 1 76 ? -18.978 2.123 8.933 1.00 79.75 76 THR A CA 1
ATOM 578 C C . THR A 1 76 ? -17.925 2.154 7.816 1.00 79.75 76 THR A C 1
ATOM 580 O O . THR A 1 76 ? -17.928 1.283 6.953 1.00 79.75 76 THR A O 1
ATOM 583 N N . ASN A 1 77 ? -16.969 3.089 7.879 1.00 79.31 77 ASN A N 1
ATOM 584 C CA . ASN A 1 77 ? -15.932 3.286 6.855 1.00 79.31 77 ASN A CA 1
ATOM 585 C C . ASN A 1 77 ? -14.506 2.992 7.358 1.00 79.31 77 ASN A C 1
ATOM 587 O O . ASN A 1 77 ? -13.521 3.422 6.755 1.00 79.31 77 ASN A O 1
ATOM 591 N N . SER A 1 78 ? -14.381 2.281 8.481 1.00 84.56 78 SER A N 1
ATOM 592 C CA . SER A 1 78 ? -13.099 2.068 9.173 1.00 84.56 78 SER A CA 1
ATOM 593 C C . SER A 1 78 ? -12.602 0.630 9.120 1.00 84.56 78 SER A C 1
ATOM 595 O O . SER A 1 78 ? -11.512 0.350 9.610 1.00 84.56 78 SER A O 1
ATOM 597 N N . THR A 1 79 ? -13.374 -0.287 8.530 1.00 81.25 79 THR A N 1
ATOM 598 C CA . THR A 1 79 ? -13.047 -1.722 8.452 1.00 81.25 79 THR A CA 1
ATOM 599 C C . THR A 1 79 ? -11.661 -1.953 7.854 1.00 81.25 79 THR A C 1
ATOM 601 O O . THR A 1 79 ? -10.827 -2.622 8.448 1.00 81.25 79 THR A O 1
ATOM 604 N N . ARG A 1 80 ? -11.354 -1.326 6.713 1.00 75.88 80 ARG A N 1
ATOM 605 C CA . ARG A 1 80 ? -10.057 -1.477 6.024 1.00 75.88 80 ARG A CA 1
ATOM 606 C C . ARG A 1 80 ? -8.882 -0.806 6.737 1.00 75.88 80 ARG A C 1
ATOM 608 O O . ARG A 1 80 ? -7.735 -1.078 6.397 1.00 75.88 80 ARG A O 1
ATOM 615 N N . SER A 1 81 ? -9.157 0.065 7.700 1.00 83.50 81 SER A N 1
ATOM 616 C CA . SER A 1 81 ? -8.157 0.825 8.447 1.00 83.50 81 SER A CA 1
ATOM 617 C C . SER A 1 81 ? -8.177 0.529 9.947 1.00 83.50 81 SER A C 1
ATOM 619 O O . SER A 1 81 ? -7.564 1.263 10.713 1.00 83.50 81 SER A O 1
ATOM 621 N N . THR A 1 82 ? -8.831 -0.559 10.368 1.00 90.62 82 THR A N 1
ATOM 622 C CA . THR A 1 82 ? -8.786 -1.060 11.746 1.00 90.62 82 THR A CA 1
ATOM 623 C C . THR A 1 82 ? -8.315 -2.509 11.754 1.00 90.62 82 THR A C 1
ATOM 625 O O . THR A 1 82 ? -8.956 -3.377 11.158 1.00 90.62 82 THR A O 1
ATOM 628 N N . LYS A 1 83 ? -7.206 -2.793 12.443 1.00 90.94 83 LYS A N 1
ATOM 629 C CA . LYS A 1 83 ? -6.698 -4.162 12.621 1.00 90.94 83 LYS A CA 1
ATOM 630 C C . LYS A 1 83 ? -6.536 -4.503 14.096 1.00 90.94 83 LYS A C 1
ATOM 632 O O . LYS A 1 83 ? -6.144 -3.648 14.884 1.00 90.94 83 LYS A O 1
ATOM 637 N N . VAL A 1 84 ? -6.782 -5.761 14.444 1.00 92.62 84 VAL A N 1
ATOM 638 C CA . VAL A 1 84 ? -6.471 -6.341 15.754 1.00 92.62 84 VAL A CA 1
ATOM 639 C C . VAL A 1 84 ? -5.537 -7.528 15.540 1.00 92.62 84 VAL A C 1
ATOM 641 O O . VAL A 1 84 ? -5.855 -8.438 14.774 1.00 92.62 84 VAL A O 1
ATOM 644 N N . ASN A 1 85 ? -4.367 -7.506 16.180 1.00 90.19 85 ASN A N 1
ATOM 645 C CA . ASN A 1 85 ? -3.300 -8.503 16.025 1.00 90.19 85 ASN A CA 1
ATOM 646 C C . ASN A 1 85 ? -2.959 -8.773 14.548 1.00 90.19 85 ASN A C 1
ATOM 648 O O . ASN A 1 85 ? -2.958 -9.909 14.076 1.00 90.19 85 ASN A O 1
ATOM 652 N N . GLY A 1 86 ? -2.802 -7.692 13.782 1.00 84.75 86 GLY A N 1
ATOM 653 C CA . GLY A 1 86 ? -2.506 -7.735 12.350 1.00 84.75 86 GLY A CA 1
ATOM 654 C C . GLY A 1 86 ? -3.667 -8.117 11.424 1.00 84.75 86 GLY A C 1
ATOM 655 O O . GLY A 1 86 ? -3.529 -7.982 10.212 1.00 84.75 86 GLY A O 1
ATOM 656 N N . THR A 1 87 ? -4.825 -8.521 11.953 1.00 88.00 87 THR A N 1
ATOM 657 C CA . THR A 1 87 ? -5.983 -8.951 11.152 1.00 88.00 87 THR A CA 1
ATOM 658 C C . THR A 1 87 ? -7.046 -7.859 11.077 1.00 88.00 87 THR A C 1
ATOM 660 O O . THR A 1 87 ? -7.321 -7.193 12.071 1.00 88.00 87 THR A O 1
ATOM 663 N N . ILE A 1 88 ? -7.663 -7.676 9.906 1.00 89.12 88 ILE A N 1
ATOM 664 C CA . ILE A 1 88 ? -8.743 -6.698 9.695 1.00 89.12 88 ILE A CA 1
ATOM 665 C C . ILE A 1 88 ? -9.933 -6.998 10.614 1.00 89.12 88 ILE A C 1
ATOM 667 O O . ILE A 1 88 ? -10.449 -8.116 10.626 1.00 89.12 88 ILE A O 1
ATOM 671 N N . LEU A 1 89 ? -10.400 -5.977 11.337 1.00 92.44 89 LEU A N 1
ATOM 672 C CA . LEU A 1 89 ? -11.606 -6.061 12.153 1.00 92.44 89 LEU A CA 1
ATOM 673 C C . LEU A 1 89 ? -12.825 -5.641 11.317 1.00 92.44 89 LEU A C 1
ATOM 675 O O . LEU A 1 89 ? -12.907 -4.511 10.841 1.00 92.44 89 LEU A O 1
ATOM 679 N N . THR A 1 90 ? -13.776 -6.555 11.116 1.00 88.56 90 THR A N 1
ATOM 680 C CA . THR A 1 90 ? -14.931 -6.333 10.225 1.00 88.56 90 THR A CA 1
ATOM 681 C C . THR A 1 90 ? -16.168 -5.788 10.935 1.00 88.56 90 THR A C 1
ATOM 683 O O . THR A 1 90 ? -16.910 -5.020 10.330 1.00 88.56 90 THR A O 1
ATOM 686 N N . THR A 1 91 ? -16.407 -6.172 12.192 1.00 91.44 91 THR A N 1
ATOM 687 C CA . THR A 1 91 ? -17.598 -5.772 12.964 1.00 91.44 91 THR A CA 1
ATOM 688 C C . THR A 1 91 ? -17.236 -5.360 14.391 1.00 91.44 91 THR A C 1
ATOM 690 O O . THR A 1 91 ? -17.098 -4.172 14.679 1.00 91.44 91 THR A O 1
ATOM 693 N N . SER A 1 92 ? -17.053 -6.323 15.291 1.00 94.62 92 SER A N 1
ATOM 694 C CA . SER A 1 92 ? -16.601 -6.099 16.659 1.00 94.62 92 SER A CA 1
ATOM 695 C C . SER A 1 92 ? -15.832 -7.299 17.203 1.00 94.62 92 SER A C 1
ATOM 697 O O . SER A 1 92 ? -15.933 -8.418 16.695 1.00 94.62 92 SER A O 1
ATOM 699 N N . GLN A 1 93 ? -15.026 -7.057 18.233 1.00 94.44 93 GLN A N 1
ATOM 700 C CA . GLN A 1 93 ? -14.268 -8.084 18.932 1.00 94.44 93 GLN A CA 1
ATOM 701 C C . GLN A 1 93 ? -14.123 -7.727 20.412 1.00 94.44 93 GLN A C 1
ATOM 703 O O . GLN A 1 93 ? -13.790 -6.597 20.767 1.00 94.44 93 GLN A O 1
ATOM 708 N N . ILE A 1 94 ? -14.301 -8.723 21.285 1.00 93.25 94 ILE A N 1
ATOM 709 C CA . ILE A 1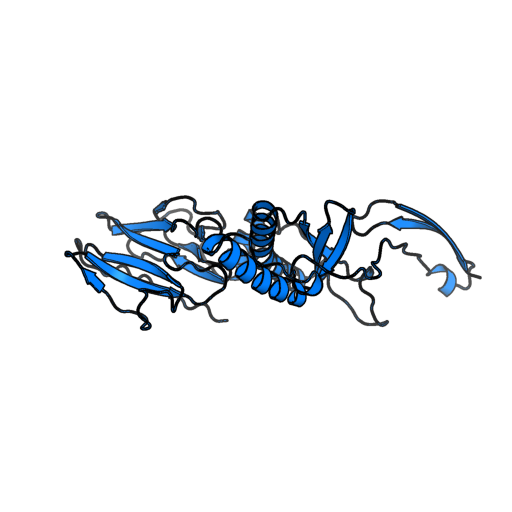 94 ? -13.935 -8.601 22.699 1.00 93.25 94 ILE A CA 1
ATOM 710 C C . ILE A 1 94 ? -12.417 -8.698 22.819 1.00 93.25 94 ILE A C 1
ATOM 712 O O . ILE A 1 94 ? -11.821 -9.717 22.457 1.00 93.25 94 ILE A O 1
ATOM 716 N N . LEU A 1 95 ? -11.811 -7.644 23.353 1.00 91.31 95 LEU A N 1
ATOM 717 C CA . LEU A 1 95 ? -10.369 -7.522 23.472 1.00 91.31 95 LEU A CA 1
ATOM 718 C C . LEU A 1 95 ? -9.818 -8.430 24.570 1.00 91.31 95 LEU A C 1
ATOM 720 O O . LEU A 1 95 ? -10.424 -8.642 25.630 1.00 91.31 95 LEU A O 1
ATOM 724 N N . LYS A 1 96 ? -8.633 -8.968 24.302 1.00 89.38 96 LYS A N 1
ATOM 725 C CA . LYS A 1 96 ? -7.819 -9.726 25.244 1.00 89.38 96 LYS A CA 1
ATOM 726 C C . LYS A 1 96 ? -6.588 -8.904 25.622 1.00 89.38 96 LYS A C 1
ATOM 728 O O . LYS A 1 96 ? -6.095 -8.139 24.796 1.00 89.38 96 LYS A O 1
ATOM 733 N N . PRO A 1 97 ? -6.067 -9.062 26.850 1.00 86.31 97 PRO A N 1
ATOM 734 C CA . PRO A 1 97 ? -4.833 -8.407 27.262 1.00 86.31 97 PRO A CA 1
ATOM 735 C C . PRO A 1 97 ? -3.711 -8.605 26.237 1.00 86.31 97 PRO A C 1
ATOM 737 O O . PRO A 1 97 ? -3.491 -9.721 25.766 1.00 86.31 97 PRO A O 1
ATOM 740 N N . MET A 1 98 ? -3.004 -7.516 25.946 1.00 85.88 98 MET A N 1
ATOM 741 C CA . MET A 1 98 ? -1.968 -7.367 24.922 1.00 85.88 98 MET A CA 1
ATOM 742 C C . MET A 1 98 ? -2.435 -7.437 23.469 1.00 85.88 98 MET A C 1
ATOM 744 O O . MET A 1 98 ? -1.583 -7.548 22.592 1.00 85.88 98 MET A O 1
ATOM 748 N N . ASP A 1 99 ? -3.731 -7.356 23.163 1.00 89.38 99 ASP A N 1
ATOM 749 C CA . ASP A 1 99 ? -4.162 -7.203 21.769 1.00 89.38 99 ASP A CA 1
ATOM 750 C C . ASP A 1 99 ? -3.576 -5.912 21.162 1.00 89.38 99 ASP A C 1
ATOM 752 O O . ASP A 1 99 ? -3.681 -4.832 21.749 1.00 89.38 99 ASP A O 1
ATOM 756 N N . ARG A 1 100 ? -2.942 -6.027 19.988 1.00 91.19 100 ARG A N 1
ATOM 757 C CA . ARG A 1 100 ? -2.395 -4.902 19.214 1.00 91.19 100 ARG A CA 1
ATOM 758 C C . ARG A 1 100 ? -3.498 -4.343 18.333 1.00 91.19 100 ARG A C 1
ATOM 760 O O . ARG A 1 100 ? -3.985 -5.051 17.457 1.00 91.19 100 ARG A O 1
ATOM 767 N N . ILE A 1 101 ? -3.876 -3.092 18.533 1.00 92.38 101 ILE A N 1
ATOM 768 C CA . ILE A 1 101 ? -4.941 -2.426 17.787 1.00 92.38 101 ILE A CA 1
ATOM 769 C C . ILE A 1 101 ? -4.309 -1.354 16.907 1.00 92.38 101 ILE A C 1
ATOM 771 O O . ILE A 1 101 ? -3.701 -0.420 17.420 1.00 92.38 101 ILE A O 1
ATOM 775 N N . LEU A 1 102 ? -4.450 -1.482 15.591 1.00 88.75 102 LEU A N 1
ATOM 776 C CA . LEU A 1 102 ? -4.016 -0.479 14.622 1.00 88.75 102 LEU A CA 1
ATOM 777 C C . LEU A 1 102 ? -5.234 0.298 14.123 1.00 88.75 102 LEU A C 1
ATOM 779 O O . LEU A 1 102 ? -6.153 -0.310 13.576 1.00 88.75 102 LEU A O 1
ATOM 783 N N . PHE A 1 103 ? -5.201 1.621 14.258 1.00 89.81 103 PHE A N 1
ATOM 784 C CA . PHE A 1 103 ? -6.142 2.552 13.640 1.00 89.81 103 PHE A CA 1
ATOM 785 C C . PHE A 1 103 ? -5.456 3.359 12.530 1.00 89.81 103 PHE A C 1
ATOM 787 O O . PHE A 1 103 ? -4.330 3.851 12.676 1.00 89.81 103 PHE A O 1
ATOM 794 N N . GLY A 1 104 ? -6.146 3.540 11.408 1.00 84.25 104 GLY A N 1
ATOM 795 C CA . GLY A 1 104 ? -5.585 4.217 10.242 1.00 84.25 104 GLY A CA 1
ATOM 796 C C . GLY A 1 104 ? -4.332 3.511 9.726 1.00 84.25 104 GLY A C 1
ATOM 797 O O . GLY A 1 104 ? -4.282 2.287 9.616 1.00 84.25 104 GLY A O 1
ATOM 798 N N . SER A 1 105 ? -3.312 4.306 9.408 1.00 74.38 105 SER A N 1
ATOM 799 C CA . SER A 1 105 ? -2.019 3.801 8.931 1.00 74.38 105 SER A CA 1
ATOM 800 C C . SER A 1 105 ? -0.938 3.713 10.017 1.00 74.38 105 SER A C 1
ATOM 802 O O . SER A 1 105 ? 0.039 3.000 9.820 1.00 74.38 105 SER A O 1
ATOM 804 N N . TYR A 1 106 ? -1.076 4.443 11.131 1.00 77.06 106 TYR A N 1
ATOM 805 C CA . TYR A 1 106 ? 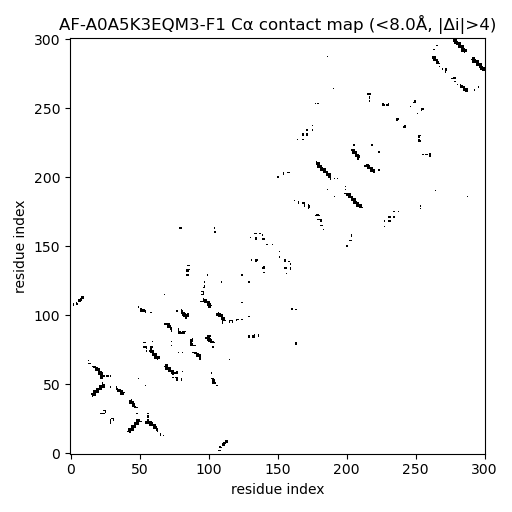0.047 4.707 12.049 1.00 77.06 106 TYR A CA 1
ATOM 806 C C . TYR A 1 106 ? -0.280 4.580 13.538 1.00 77.06 106 TYR A C 1
ATOM 808 O O . TYR A 1 106 ? 0.636 4.564 14.357 1.00 77.06 106 TYR A O 1
ATOM 816 N N . HIS A 1 107 ? -1.557 4.509 13.913 1.00 84.88 107 HIS A N 1
ATOM 817 C CA . HIS A 1 107 ? -1.949 4.558 15.319 1.00 84.88 107 HIS A CA 1
ATOM 818 C C . HIS A 1 107 ? -2.042 3.156 15.894 1.00 84.88 107 HIS A C 1
ATOM 820 O O . HIS A 1 107 ? -3.107 2.543 15.901 1.00 84.88 107 HIS A O 1
ATOM 826 N N . LEU A 1 108 ? -0.894 2.636 16.315 1.00 86.12 108 LEU A N 1
ATOM 827 C CA . LEU A 1 108 ? -0.767 1.315 16.910 1.00 86.12 108 LEU A CA 1
ATOM 828 C C . LEU A 1 108 ? -0.787 1.412 18.438 1.00 86.12 108 LEU A C 1
ATOM 830 O O . LEU A 1 108 ? 0.057 2.073 19.038 1.00 86.12 108 LEU A O 1
ATOM 834 N N . TYR A 1 109 ? -1.717 0.696 19.056 1.00 86.94 109 TYR A N 1
ATOM 835 C CA . TYR A 1 109 ? -1.907 0.642 20.499 1.00 86.94 109 TYR A CA 1
ATOM 836 C C . TYR A 1 109 ? -1.873 -0.794 21.003 1.00 86.94 109 TYR A C 1
ATOM 838 O O . TYR A 1 109 ? -2.210 -1.728 20.280 1.00 86.94 109 TYR A O 1
ATOM 846 N N . VAL A 1 110 ? -1.520 -0.965 22.273 1.00 87.81 110 VAL A N 1
ATOM 847 C CA . VAL A 1 110 ? -1.614 -2.250 22.970 1.00 87.81 110 VAL A CA 1
ATOM 848 C C . VAL A 1 110 ? -2.713 -2.143 24.017 1.00 87.81 110 VAL A C 1
ATOM 850 O O . VAL A 1 110 ? -2.718 -1.228 24.840 1.00 87.81 110 VAL A O 1
ATOM 853 N N . TYR A 1 111 ? -3.669 -3.065 23.983 1.00 87.62 111 TYR A N 1
ATOM 854 C CA . TYR A 1 111 ? -4.737 -3.105 24.970 1.00 87.62 111 TYR A CA 1
ATOM 855 C C . TYR A 1 111 ? -4.247 -3.732 26.279 1.00 87.62 111 TYR A C 1
ATOM 857 O O . TYR A 1 111 ? -3.830 -4.890 26.313 1.00 87.62 111 TYR A O 1
ATOM 865 N N . HIS A 1 112 ? -4.361 -2.993 27.381 1.00 83.06 112 HIS A N 1
ATOM 866 C CA . HIS A 1 112 ? -4.038 -3.476 28.723 1.00 83.06 112 HIS A CA 1
ATOM 867 C C . HIS A 1 112 ? -5.290 -3.544 29.598 1.00 83.06 112 HIS A C 1
ATOM 869 O O . HIS A 1 112 ? -6.106 -2.627 29.615 1.00 83.06 112 HIS A O 1
ATOM 875 N N . ASN A 1 113 ? -5.420 -4.629 30.364 1.00 80.50 113 ASN A N 1
ATOM 876 C CA . ASN A 1 113 ? -6.439 -4.770 31.399 1.00 80.50 113 ASN A CA 1
ATOM 877 C C . ASN A 1 113 ? -5.891 -5.611 32.556 1.00 80.50 113 ASN A C 1
ATOM 879 O O . ASN A 1 113 ? -5.850 -6.837 32.477 1.00 80.50 113 ASN A O 1
ATOM 883 N N . GLU A 1 114 ? -5.489 -4.948 33.641 1.00 72.00 114 GLU A N 1
ATOM 884 C CA . GLU A 1 114 ? -4.890 -5.585 34.825 1.00 72.00 114 GLU A CA 1
ATOM 885 C C . GLU A 1 114 ? -5.824 -6.597 35.510 1.00 72.00 114 GLU A C 1
ATOM 887 O O . GLU A 1 114 ? -5.368 -7.525 36.176 1.00 72.00 114 GLU A O 1
ATOM 892 N N . SER A 1 115 ? -7.141 -6.444 35.336 1.00 69.31 115 SER A N 1
ATOM 893 C CA . SER A 1 115 ? -8.142 -7.319 35.957 1.00 69.31 115 SER A CA 1
ATOM 894 C C . SER A 1 115 ? -8.380 -8.615 35.174 1.00 69.31 115 SER A C 1
ATOM 896 O O . SER A 1 115 ? -8.974 -9.554 35.705 1.00 69.31 115 SER A O 1
ATOM 898 N N . GLN A 1 116 ? -7.931 -8.694 33.919 1.00 70.88 116 GLN A N 1
ATOM 899 C CA . GLN A 1 116 ? -8.165 -9.836 33.041 1.00 70.88 116 GLN A CA 1
ATOM 900 C C . GLN A 1 116 ? -6.882 -10.665 32.911 1.00 70.88 116 GLN A C 1
ATOM 902 O O . GLN A 1 116 ? -5.888 -10.221 32.347 1.00 70.88 116 GLN A O 1
ATOM 907 N N . LYS A 1 117 ? -6.899 -11.909 33.404 1.00 66.25 117 LYS A N 1
ATOM 908 C CA . LYS A 1 117 ? -5.814 -12.873 33.163 1.00 66.25 117 LYS A CA 1
ATOM 909 C C . LYS A 1 117 ? -6.123 -13.662 31.892 1.00 66.25 117 LYS A C 1
ATOM 911 O O . LYS A 1 117 ? -7.132 -14.363 31.845 1.00 66.25 117 LYS A O 1
ATOM 916 N N . ALA A 1 118 ? -5.266 -13.575 30.877 1.00 67.12 118 ALA A N 1
ATOM 917 C CA . ALA A 1 118 ? -5.360 -14.400 29.671 1.00 67.12 118 ALA A CA 1
ATOM 918 C C . ALA A 1 118 ? -4.141 -15.329 29.539 1.00 67.12 118 ALA A C 1
ATOM 920 O O . ALA A 1 118 ? -3.055 -15.024 30.022 1.00 67.12 118 ALA A O 1
ATOM 921 N N . LYS A 1 119 ? -4.340 -16.499 28.922 1.00 67.56 119 LYS A N 1
ATOM 922 C CA . LYS A 1 119 ? -3.265 -17.439 28.561 1.00 67.56 119 LYS A CA 1
ATOM 923 C C . LYS A 1 119 ? -2.847 -17.192 27.109 1.00 67.56 119 LYS A C 1
ATOM 925 O O . LYS A 1 119 ? -3.702 -16.853 26.295 1.00 67.56 119 LYS A O 1
ATOM 930 N N . GLY A 1 120 ? -1.570 -17.413 26.787 1.00 68.25 120 GLY A N 1
ATOM 931 C CA . GLY A 1 120 ? -1.033 -17.201 25.433 1.00 68.25 120 GLY A CA 1
ATOM 932 C C . GLY A 1 120 ? -0.765 -15.732 25.091 1.00 68.25 120 GLY A C 1
ATOM 933 O O . GLY A 1 120 ? -0.773 -15.366 23.920 1.00 68.25 120 GLY A O 1
ATOM 934 N N . ILE A 1 121 ? -0.578 -14.897 26.114 1.00 69.81 121 ILE A N 1
ATOM 935 C CA . ILE A 1 121 ? -0.159 -13.504 25.966 1.00 69.81 121 ILE A CA 1
ATOM 936 C C . ILE A 1 121 ? 1.335 -13.496 25.592 1.00 69.81 121 ILE A C 1
ATOM 938 O O . ILE A 1 121 ? 2.087 -14.236 26.226 1.00 69.81 121 ILE A O 1
ATOM 942 N N . PRO A 1 122 ? 1.782 -12.699 24.605 1.00 73.75 122 PRO A N 1
ATOM 943 C CA . PRO A 1 122 ? 3.208 -12.504 24.355 1.00 73.75 122 PRO A CA 1
ATOM 944 C C . PRO A 1 122 ? 3.907 -11.892 25.579 1.00 73.75 122 PRO A C 1
ATOM 946 O O . PRO A 1 122 ? 3.382 -10.953 26.177 1.00 73.75 122 PRO A O 1
ATOM 949 N N . ASP A 1 123 ? 5.093 -12.394 25.930 1.00 71.12 123 ASP A N 1
ATOM 950 C CA . ASP A 1 123 ? 5.839 -11.937 27.116 1.00 71.12 123 ASP A CA 1
ATOM 951 C C . ASP A 1 123 ? 6.271 -10.464 27.009 1.00 71.12 123 ASP A C 1
ATOM 953 O O . ASP A 1 123 ? 6.302 -9.739 28.005 1.00 71.12 123 ASP A O 1
ATOM 957 N N . HIS A 1 124 ? 6.574 -10.010 25.790 1.00 75.94 124 HIS A N 1
ATOM 958 C CA . HIS A 1 124 ? 6.905 -8.626 25.485 1.00 75.94 124 HIS A CA 1
ATOM 959 C C . HIS A 1 124 ? 6.304 -8.229 24.137 1.00 75.94 124 HIS A C 1
ATOM 961 O O . HIS A 1 124 ? 6.511 -8.910 23.133 1.00 75.94 124 HIS A O 1
ATOM 967 N N . VAL A 1 125 ? 5.548 -7.132 24.128 1.00 78.00 125 VAL A N 1
ATOM 968 C CA . VAL A 1 125 ? 5.025 -6.509 22.911 1.00 78.00 125 VAL A CA 1
ATOM 969 C C . VAL A 1 125 ? 5.706 -5.159 22.774 1.00 78.00 125 VAL A C 1
ATOM 971 O O . VAL A 1 125 ? 5.310 -4.190 23.421 1.00 78.00 125 VAL A O 1
ATOM 974 N N . ASP A 1 126 ? 6.739 -5.113 21.946 1.00 80.44 126 ASP A N 1
ATOM 975 C CA . ASP A 1 126 ? 7.351 -3.876 21.488 1.00 80.44 126 ASP A CA 1
ATOM 976 C C . ASP A 1 126 ? 6.906 -3.548 20.055 1.00 80.44 126 ASP A C 1
ATOM 978 O O . ASP A 1 126 ? 6.092 -4.241 19.430 1.00 80.44 126 ASP A O 1
ATOM 982 N N . TRP A 1 127 ? 7.411 -2.428 19.544 1.00 72.56 127 TRP A N 1
ATOM 983 C CA . TRP A 1 127 ? 7.076 -1.955 18.208 1.00 72.56 127 TRP A CA 1
ATOM 984 C C . TRP A 1 127 ? 7.535 -2.933 17.114 1.00 72.56 127 TRP A C 1
ATOM 986 O O . TRP A 1 127 ? 6.789 -3.189 16.169 1.00 72.56 127 TRP A O 1
ATOM 996 N N . ASP A 1 128 ? 8.718 -3.532 17.277 1.00 76.88 128 ASP A N 1
ATOM 997 C CA . ASP A 1 128 ? 9.277 -4.505 16.333 1.00 76.88 128 ASP A CA 1
ATOM 998 C C . ASP A 1 128 ? 8.421 -5.781 16.261 1.00 76.88 128 ASP A C 1
ATOM 1000 O O . ASP A 1 128 ? 8.098 -6.252 15.167 1.00 76.88 128 ASP A O 1
ATOM 1004 N N . PHE A 1 129 ? 7.956 -6.293 17.407 1.00 82.81 129 PHE A N 1
ATOM 1005 C CA . PHE A 1 129 ? 7.038 -7.430 17.464 1.00 82.81 129 PHE A CA 1
ATOM 1006 C C . PHE A 1 129 ? 5.755 -7.163 16.670 1.00 82.81 129 PHE A C 1
ATOM 1008 O O . PHE A 1 129 ? 5.360 -7.964 15.818 1.00 82.81 129 PHE A O 1
ATOM 1015 N N . ALA A 1 130 ? 5.104 -6.027 16.929 1.00 78.94 130 ALA A N 1
ATOM 1016 C CA . ALA A 1 130 ? 3.843 -5.689 16.282 1.00 78.94 130 ALA A CA 1
ATOM 1017 C C . ALA A 1 130 ? 4.009 -5.442 14.774 1.00 78.94 130 ALA A C 1
ATOM 1019 O O . ALA A 1 130 ? 3.146 -5.822 13.978 1.00 78.94 130 ALA A O 1
ATOM 1020 N N . GLN A 1 131 ? 5.134 -4.855 14.361 1.00 74.62 131 GLN A N 1
ATOM 1021 C CA . GLN A 1 131 ? 5.442 -4.660 12.950 1.00 74.62 131 GLN A CA 1
ATOM 1022 C C . GLN A 1 131 ? 5.687 -5.995 12.232 1.00 74.62 131 GLN A C 1
ATOM 1024 O O . GLN A 1 131 ? 5.149 -6.213 11.144 1.00 74.62 131 GLN A O 1
ATOM 1029 N N . LYS A 1 132 ? 6.452 -6.912 12.838 1.00 79.19 132 LYS A N 1
ATOM 1030 C CA . LYS A 1 132 ? 6.684 -8.261 12.296 1.00 79.19 132 LYS A CA 1
ATOM 1031 C C . LYS A 1 132 ? 5.383 -9.049 12.172 1.00 79.19 132 LYS A C 1
ATOM 1033 O O . LYS A 1 132 ? 5.181 -9.743 11.176 1.00 79.19 132 LYS A O 1
ATOM 1038 N N . GLU A 1 133 ? 4.484 -8.912 13.143 1.00 85.19 133 GLU A N 1
ATOM 1039 C CA . GLU A 1 133 ? 3.144 -9.495 13.083 1.00 85.19 133 GLU A CA 1
ATOM 1040 C C . GLU A 1 133 ? 2.336 -8.962 11.892 1.00 85.19 133 GLU A C 1
ATOM 1042 O O . GLU A 1 133 ? 1.832 -9.753 11.094 1.00 85.19 133 GLU A O 1
ATOM 1047 N N . LEU A 1 134 ? 2.273 -7.637 11.721 1.00 80.44 134 LEU A N 1
ATOM 1048 C CA . LEU A 1 134 ? 1.601 -7.006 10.582 1.00 80.44 134 LEU A CA 1
ATOM 1049 C C . LEU A 1 134 ? 2.201 -7.456 9.244 1.00 80.44 134 LEU A C 1
ATOM 1051 O O . LEU A 1 134 ? 1.459 -7.835 8.339 1.00 80.44 134 LEU A O 1
ATOM 1055 N N . ALA A 1 135 ? 3.533 -7.462 9.125 1.00 79.75 135 ALA A N 1
ATOM 1056 C CA . ALA A 1 135 ? 4.224 -7.897 7.914 1.00 79.75 135 ALA A CA 1
ATOM 1057 C C . ALA A 1 135 ? 3.875 -9.347 7.560 1.00 79.75 135 ALA A C 1
ATOM 1059 O O . ALA A 1 135 ? 3.592 -9.646 6.403 1.00 79.75 135 ALA A O 1
ATOM 1060 N N . LYS A 1 136 ? 3.854 -10.240 8.553 1.00 83.69 136 LYS A N 1
ATOM 1061 C CA . LYS A 1 136 ? 3.525 -11.653 8.360 1.00 83.69 136 LYS A CA 1
ATOM 1062 C C . LYS A 1 136 ? 2.077 -11.856 7.914 1.00 83.69 136 LYS A C 1
ATOM 1064 O O . LYS A 1 136 ? 1.830 -12.661 7.021 1.00 83.69 136 LYS A O 1
ATOM 1069 N N . CYS A 1 137 ? 1.126 -11.127 8.500 1.00 82.25 137 CYS A N 1
ATOM 1070 C CA . CYS A 1 137 ? -0.282 -11.184 8.093 1.00 82.25 137 CYS A CA 1
ATOM 1071 C C . CYS A 1 137 ? -0.486 -10.760 6.632 1.00 82.25 137 CYS A C 1
ATOM 1073 O O . CYS A 1 137 ? -1.337 -11.319 5.946 1.00 82.25 137 CYS A O 1
ATOM 1075 N N . GLU A 1 138 ? 0.319 -9.816 6.150 1.00 77.25 138 GLU A N 1
ATOM 1076 C CA . GLU A 1 138 ? 0.289 -9.341 4.764 1.00 77.25 138 GLU A CA 1
ATOM 1077 C C . GLU A 1 138 ? 1.199 -10.157 3.815 1.00 77.25 138 GLU A C 1
ATOM 1079 O O . GLU A 1 138 ? 1.266 -9.865 2.623 1.00 77.25 138 GLU A O 1
ATOM 1084 N N . GLY A 1 139 ? 1.926 -11.167 4.315 1.00 77.06 139 GLY A N 1
ATOM 1085 C CA . GLY A 1 139 ? 2.871 -11.975 3.525 1.00 77.06 139 GLY A CA 1
ATOM 1086 C C . GLY A 1 139 ? 4.157 -11.243 3.109 1.00 77.06 139 GLY A C 1
ATOM 1087 O O . GLY A 1 139 ? 4.846 -11.660 2.180 1.00 77.06 139 GLY A O 1
ATOM 1088 N N . ILE A 1 140 ? 4.483 -10.144 3.788 1.00 79.56 140 ILE A N 1
ATOM 1089 C CA . ILE A 1 140 ? 5.606 -9.234 3.512 1.00 79.56 140 ILE A CA 1
ATOM 1090 C C . ILE A 1 140 ? 6.896 -9.690 4.242 1.00 79.56 140 ILE A C 1
ATOM 1092 O O . ILE A 1 140 ? 7.983 -9.138 4.067 1.00 79.56 140 ILE A O 1
ATOM 1096 N N . ASP A 1 141 ? 6.831 -10.728 5.076 1.00 75.00 141 ASP A N 1
ATOM 1097 C CA . ASP A 1 141 ? 7.970 -11.237 5.850 1.00 75.00 141 ASP A CA 1
ATOM 1098 C C . ASP A 1 141 ? 9.021 -11.986 5.002 1.00 75.00 141 ASP A C 1
ATOM 1100 O O . ASP A 1 141 ? 10.171 -12.156 5.420 1.00 75.00 141 ASP A O 1
ATOM 1104 N N . GLN A 1 142 ? 8.665 -12.363 3.773 1.00 71.12 142 GLN A N 1
ATOM 1105 C CA . GLN A 1 142 ? 9.446 -13.259 2.914 1.00 71.12 142 GLN A CA 1
ATOM 1106 C C . GLN A 1 142 ? 10.562 -12.585 2.096 1.00 71.12 142 GLN A C 1
ATOM 1108 O O . GLN A 1 142 ? 11.083 -13.193 1.163 1.00 71.12 142 GLN A O 1
ATOM 1113 N N . PHE A 1 143 ? 10.969 -11.353 2.425 1.00 72.31 143 PHE A N 1
ATOM 1114 C CA . PHE A 1 143 ? 12.084 -10.707 1.720 1.00 72.31 143 PHE A CA 1
ATOM 1115 C C . PHE A 1 143 ? 13.387 -11.497 1.792 1.00 72.31 143 PHE A C 1
ATOM 1117 O O . PHE A 1 143 ? 13.620 -12.266 2.728 1.00 72.31 143 PHE A O 1
ATOM 1124 N N . ASP A 1 144 ? 14.244 -11.271 0.795 1.00 68.00 144 ASP A N 1
ATOM 1125 C CA . ASP A 1 144 ? 15.522 -11.957 0.665 1.00 68.00 144 ASP A CA 1
ATOM 1126 C C . ASP A 1 144 ? 16.327 -11.869 1.969 1.00 68.00 144 ASP A C 1
ATOM 1128 O O . ASP A 1 144 ? 16.603 -10.787 2.494 1.00 68.00 144 ASP A O 1
ATOM 1132 N N . LYS A 1 145 ? 16.709 -13.036 2.499 1.00 69.44 145 LYS A N 1
ATOM 1133 C CA . LYS A 1 145 ? 17.522 -13.139 3.712 1.00 69.44 145 LYS A CA 1
ATOM 1134 C C . LYS A 1 145 ? 18.948 -12.632 3.512 1.00 69.44 145 LYS A C 1
ATOM 1136 O O . LYS A 1 145 ? 19.611 -12.368 4.509 1.00 69.44 145 LYS A O 1
ATOM 1141 N N . ALA A 1 146 ? 19.394 -12.459 2.267 1.00 71.38 146 ALA A N 1
ATOM 1142 C CA . ALA A 1 146 ? 20.659 -11.808 1.947 1.00 71.38 146 ALA A CA 1
ATOM 1143 C C . ALA A 1 146 ? 20.638 -10.287 2.198 1.00 71.38 146 ALA A C 1
ATOM 1145 O O . ALA A 1 146 ? 21.698 -9.668 2.309 1.00 71.38 146 ALA A O 1
ATOM 1146 N N . MET A 1 147 ? 19.455 -9.672 2.306 1.00 79.06 147 MET A N 1
ATOM 1147 C CA . MET A 1 147 ? 19.311 -8.260 2.650 1.00 79.06 147 MET A CA 1
ATOM 1148 C C . MET A 1 147 ? 19.524 -8.039 4.156 1.00 79.06 147 MET A C 1
ATOM 1150 O O . MET A 1 147 ? 19.054 -8.822 4.984 1.00 79.06 147 MET A O 1
ATOM 1154 N N . GLY A 1 148 ? 20.217 -6.956 4.523 1.00 82.06 148 GLY A N 1
ATOM 1155 C CA . GLY A 1 148 ? 20.478 -6.623 5.926 1.00 82.06 148 GLY A CA 1
ATOM 1156 C C . GLY A 1 148 ? 19.188 -6.365 6.713 1.00 82.06 148 GLY A C 1
ATOM 1157 O O . GLY A 1 148 ? 18.238 -5.797 6.178 1.00 82.06 148 GLY A O 1
ATOM 1158 N N . GLU A 1 149 ? 19.161 -6.745 7.993 1.00 81.94 149 GLU A N 1
ATOM 1159 C CA . GLU A 1 149 ? 17.957 -6.683 8.840 1.00 81.94 149 GLU A CA 1
ATOM 1160 C C . GLU A 1 149 ? 17.325 -5.283 8.878 1.00 81.94 149 GLU A C 1
ATOM 1162 O O . GLU A 1 149 ? 16.133 -5.142 8.623 1.00 81.94 149 GLU A O 1
ATOM 1167 N N . ASN A 1 150 ? 18.134 -4.234 9.051 1.00 82.31 150 ASN A N 1
ATOM 1168 C CA . ASN A 1 150 ? 17.647 -2.850 9.053 1.00 82.31 150 ASN A CA 1
ATOM 1169 C C . ASN A 1 150 ? 16.989 -2.438 7.723 1.00 82.31 150 ASN A C 1
ATOM 1171 O O . ASN A 1 150 ? 15.984 -1.729 7.725 1.00 82.31 150 ASN A O 1
ATOM 1175 N N . GLU A 1 151 ? 17.538 -2.872 6.583 1.00 82.50 151 GLU A N 1
ATOM 1176 C CA . GLU A 1 151 ? 16.969 -2.580 5.258 1.00 82.50 151 GLU A CA 1
ATOM 1177 C C . GLU A 1 151 ? 15.646 -3.332 5.066 1.00 82.50 151 GLU A C 1
ATOM 1179 O O . GLU A 1 151 ? 14.665 -2.749 4.602 1.00 82.50 151 GLU A O 1
ATOM 1184 N N . ARG A 1 152 ? 15.587 -4.595 5.508 1.00 82.75 152 ARG A N 1
ATOM 1185 C CA . ARG A 1 152 ? 14.363 -5.402 5.477 1.00 82.75 152 ARG A CA 1
ATOM 1186 C C . ARG A 1 152 ? 13.264 -4.794 6.339 1.00 82.75 152 ARG A C 1
ATOM 1188 O O . ARG A 1 152 ? 12.159 -4.613 5.833 1.00 82.75 152 ARG A O 1
ATOM 1195 N N . CYS A 1 153 ? 13.555 -4.425 7.587 1.00 80.62 153 CYS A N 1
ATOM 1196 C CA . CYS A 1 153 ? 12.575 -3.798 8.477 1.00 80.62 153 CYS A CA 1
ATOM 1197 C C . CYS A 1 153 ? 12.069 -2.463 7.910 1.00 80.62 153 CYS A C 1
ATOM 1199 O O . CYS A 1 153 ? 10.867 -2.194 7.939 1.00 80.62 153 CYS A O 1
ATOM 1201 N N . ALA A 1 154 ? 12.956 -1.648 7.324 1.00 83.88 154 ALA A N 1
ATOM 1202 C CA . ALA A 1 154 ? 12.568 -0.390 6.688 1.00 83.88 154 ALA A CA 1
ATOM 1203 C C . ALA A 1 154 ? 11.643 -0.602 5.474 1.00 83.88 154 ALA A C 1
ATOM 1205 O O . ALA A 1 154 ? 10.667 0.132 5.310 1.00 83.88 154 ALA A O 1
ATOM 1206 N N . LEU A 1 155 ? 11.913 -1.608 4.635 1.00 86.12 155 LEU A N 1
ATOM 1207 C CA . LEU A 1 155 ? 11.040 -1.960 3.510 1.00 86.12 155 LEU A CA 1
ATOM 1208 C C . LEU A 1 155 ? 9.691 -2.503 3.981 1.00 86.12 155 LEU A C 1
ATOM 1210 O O . LEU A 1 155 ? 8.656 -2.071 3.479 1.00 86.12 155 LEU A O 1
ATOM 1214 N N . GLN A 1 156 ? 9.691 -3.402 4.967 1.00 84.56 156 GLN A N 1
ATOM 1215 C CA . GLN A 1 156 ? 8.469 -3.951 5.555 1.00 84.56 156 GLN A CA 1
ATOM 1216 C C . GLN A 1 156 ? 7.566 -2.839 6.088 1.00 84.56 156 GLN A C 1
ATOM 1218 O O . GLN A 1 156 ? 6.381 -2.815 5.763 1.00 84.56 156 GLN A O 1
ATOM 1223 N N . GLN A 1 157 ? 8.131 -1.879 6.828 1.00 81.88 157 GLN A N 1
ATOM 1224 C CA . GLN A 1 157 ? 7.381 -0.734 7.348 1.00 81.88 157 GLN A CA 1
ATOM 1225 C C . GLN A 1 157 ? 6.736 0.068 6.217 1.00 81.88 157 GLN A C 1
ATOM 1227 O O . GLN A 1 157 ? 5.538 0.350 6.234 1.00 81.88 157 GLN A O 1
ATOM 1232 N N . GLN A 1 158 ? 7.521 0.397 5.190 1.00 86.12 158 GLN A N 1
ATOM 1233 C CA . GLN A 1 158 ? 7.024 1.175 4.062 1.00 86.12 158 GLN A CA 1
ATOM 1234 C C . GLN A 1 158 ? 5.904 0.463 3.298 1.00 86.12 158 GLN A C 1
ATOM 1236 O O . GLN A 1 158 ? 4.995 1.140 2.818 1.00 86.12 158 GLN A O 1
ATOM 1241 N N . LEU A 1 159 ? 5.955 -0.865 3.182 1.00 88.12 159 LEU A N 1
ATOM 1242 C CA . LEU A 1 159 ? 4.925 -1.655 2.507 1.00 88.12 159 LEU A CA 1
ATOM 1243 C C . LEU A 1 159 ? 3.641 -1.761 3.321 1.00 88.12 159 LEU A C 1
ATOM 1245 O O . LEU A 1 159 ? 2.572 -1.560 2.750 1.00 88.12 159 LEU A O 1
ATOM 1249 N N . ILE A 1 160 ? 3.742 -2.000 4.634 1.00 82.00 160 ILE A N 1
ATOM 1250 C CA . ILE A 1 160 ? 2.584 -2.003 5.545 1.00 82.00 160 ILE A CA 1
ATOM 1251 C C . ILE A 1 160 ? 1.799 -0.692 5.412 1.00 82.00 160 ILE A C 1
ATOM 1253 O O . ILE A 1 160 ? 0.571 -0.697 5.428 1.00 82.00 160 ILE A O 1
ATOM 1257 N N . GLU A 1 161 ? 2.500 0.427 5.229 1.00 82.44 161 GLU A N 1
ATOM 1258 C CA . GLU A 1 161 ? 1.878 1.734 5.024 1.00 82.44 161 GLU A CA 1
ATOM 1259 C C . GLU A 1 161 ? 1.311 1.928 3.610 1.00 82.44 161 GLU A C 1
ATOM 1261 O O . GLU A 1 161 ? 0.224 2.481 3.455 1.00 82.44 161 GLU A O 1
ATOM 1266 N N . LEU A 1 162 ? 2.039 1.505 2.570 1.00 87.81 162 LEU A N 1
ATOM 1267 C CA . LEU A 1 162 ? 1.669 1.770 1.175 1.00 87.81 162 LEU A CA 1
ATOM 1268 C C . LEU A 1 162 ? 0.553 0.867 0.656 1.00 87.81 162 LEU A C 1
ATOM 1270 O O . LEU A 1 162 ? -0.274 1.333 -0.123 1.00 87.81 162 LEU A O 1
ATOM 1274 N N . ILE A 1 163 ? 0.509 -0.398 1.070 1.00 87.06 163 ILE A N 1
ATOM 1275 C CA . ILE A 1 163 ? -0.501 -1.366 0.620 1.00 87.06 163 ILE A CA 1
ATOM 1276 C C . ILE A 1 163 ? -1.934 -0.861 0.839 1.00 87.06 163 ILE A C 1
ATOM 1278 O O . ILE A 1 163 ? -2.679 -0.819 -0.143 1.00 87.06 163 ILE A O 1
ATOM 1282 N N . PRO A 1 164 ? -2.351 -0.421 2.045 1.00 82.06 164 PRO A N 1
ATOM 1283 C CA . PRO A 1 164 ? -3.718 0.055 2.244 1.00 82.06 164 PRO A CA 1
ATOM 1284 C C . PRO A 1 164 ? -4.011 1.322 1.430 1.00 82.06 164 PRO A C 1
ATOM 1286 O O . PRO A 1 164 ? -5.105 1.466 0.888 1.00 82.06 164 PRO A O 1
ATOM 1289 N N . MET A 1 165 ? -3.029 2.218 1.279 1.00 88.25 165 MET A N 1
ATOM 1290 C CA . MET A 1 165 ? -3.167 3.422 0.450 1.00 88.25 165 MET A CA 1
ATOM 1291 C C . MET A 1 165 ? -3.364 3.077 -1.031 1.00 88.25 165 MET A C 1
ATOM 1293 O O . MET A 1 165 ? -4.156 3.710 -1.723 1.00 88.25 165 MET A O 1
ATOM 1297 N N . LEU A 1 166 ? -2.649 2.070 -1.526 1.00 93.12 166 LEU A N 1
ATOM 1298 C CA . LEU A 1 166 ? -2.753 1.608 -2.903 1.00 93.12 166 LEU A CA 1
ATOM 1299 C C . LEU A 1 166 ? -4.072 0.869 -3.158 1.00 93.12 166 LEU A C 1
ATOM 1301 O O . LEU A 1 166 ? -4.696 1.070 -4.199 1.00 93.12 166 LEU A O 1
ATOM 1305 N N . GLN A 1 167 ? -4.534 0.061 -2.201 1.00 87.94 167 GLN A N 1
ATOM 1306 C CA . GLN A 1 167 ? -5.853 -0.577 -2.255 1.00 87.94 167 GLN A CA 1
ATOM 1307 C C . GLN A 1 167 ? -6.979 0.460 -2.321 1.00 87.94 167 GLN A C 1
ATOM 1309 O O . GLN A 1 167 ? -7.900 0.310 -3.122 1.00 87.94 167 GLN A O 1
ATOM 1314 N N . GLU A 1 168 ? -6.893 1.521 -1.520 1.00 87.38 168 GLU A N 1
ATOM 1315 C CA . GLU A 1 168 ? -7.834 2.642 -1.545 1.00 87.38 168 GLU A CA 1
ATOM 1316 C C . GLU A 1 168 ? -7.855 3.337 -2.911 1.00 87.38 168 GLU A C 1
ATOM 1318 O O . GLU A 1 168 ? -8.917 3.447 -3.520 1.00 87.38 168 GLU A O 1
ATOM 1323 N N . VAL A 1 169 ? -6.688 3.733 -3.434 1.00 94.38 169 VAL A N 1
ATOM 1324 C CA . VAL A 1 169 ? -6.584 4.378 -4.755 1.00 94.38 169 VAL A CA 1
ATOM 1325 C C . VAL A 1 169 ? -7.152 3.483 -5.860 1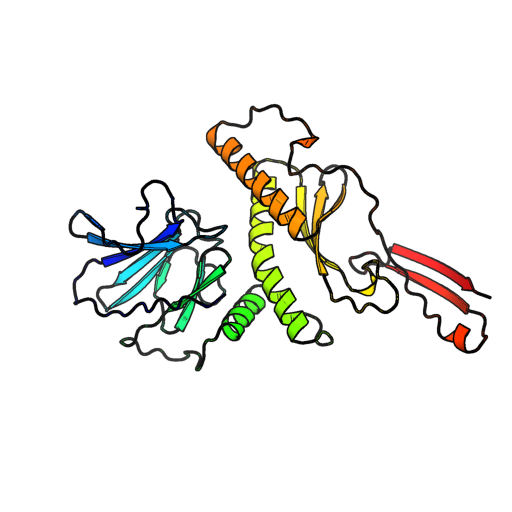.00 94.38 169 VAL A C 1
ATOM 1327 O O . VAL A 1 169 ? -7.869 3.973 -6.729 1.00 94.38 169 VAL A O 1
ATOM 1330 N N . ASN A 1 170 ? -6.894 2.173 -5.818 1.00 94.38 170 ASN A N 1
ATOM 1331 C CA . ASN A 1 170 ? -7.477 1.219 -6.765 1.00 94.38 170 ASN A CA 1
ATOM 1332 C C . ASN A 1 170 ? -9.006 1.111 -6.643 1.00 94.38 170 ASN A C 1
ATOM 1334 O O . ASN A 1 170 ? -9.684 0.951 -7.658 1.00 94.38 170 ASN A O 1
ATOM 1338 N N . CYS A 1 171 ? -9.564 1.196 -5.431 1.00 86.44 171 CYS A N 1
ATOM 1339 C CA . CYS A 1 171 ? -11.017 1.214 -5.241 1.00 86.44 171 CYS A CA 1
ATOM 1340 C C . CYS A 1 171 ? -11.629 2.476 -5.853 1.00 86.44 171 CYS A C 1
ATOM 1342 O O . CYS A 1 171 ? -12.547 2.362 -6.660 1.00 86.44 171 CYS A O 1
ATOM 1344 N N . ILE A 1 172 ? -11.057 3.647 -5.559 1.00 89.44 172 ILE A N 1
ATOM 1345 C CA . ILE A 1 172 ? -11.495 4.928 -6.131 1.00 89.44 172 ILE A CA 1
ATOM 1346 C C . ILE A 1 172 ? -11.407 4.890 -7.662 1.00 89.44 172 ILE A C 1
ATOM 1348 O O . ILE A 1 172 ? -12.369 5.219 -8.351 1.00 89.44 172 ILE A O 1
ATOM 1352 N N . ALA A 1 173 ? -10.278 4.427 -8.211 1.00 94.50 173 ALA A N 1
ATOM 1353 C CA . ALA A 1 173 ? -10.079 4.311 -9.655 1.00 94.50 173 ALA A C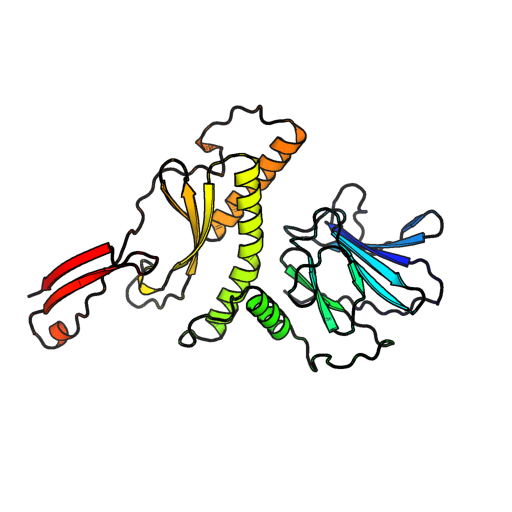A 1
ATOM 1354 C C . ALA A 1 173 ? -11.143 3.429 -10.324 1.00 94.50 173 ALA A C 1
ATOM 1356 O O . ALA A 1 173 ? -11.562 3.715 -11.445 1.00 94.50 173 ALA A O 1
ATOM 1357 N N . LYS A 1 174 ? -11.563 2.353 -9.650 1.00 91.31 174 LYS A N 1
ATOM 1358 C CA . LYS A 1 174 ? -12.608 1.448 -10.130 1.00 91.31 174 LYS A CA 1
ATOM 1359 C C . LYS A 1 174 ? -13.994 2.086 -10.053 1.00 91.31 174 LYS A C 1
ATOM 1361 O O . LYS A 1 174 ? -14.757 1.956 -11.001 1.00 91.31 174 LYS A O 1
ATOM 1366 N N . GLU A 1 175 ? -14.324 2.737 -8.944 1.00 88.31 175 GLU A N 1
ATOM 1367 C CA . GLU A 1 175 ? -15.639 3.358 -8.736 1.00 88.31 175 GLU A CA 1
ATOM 1368 C C . GLU A 1 175 ? -15.877 4.548 -9.671 1.00 88.31 175 GLU A C 1
ATOM 1370 O O . GLU A 1 175 ? -16.979 4.713 -10.181 1.00 88.31 175 GLU A O 1
ATOM 1375 N N . MET A 1 176 ? -14.825 5.312 -9.969 1.00 89.25 176 MET A N 1
ATOM 1376 C CA . MET A 1 176 ? -14.860 6.433 -10.914 1.00 89.25 176 MET A CA 1
ATOM 1377 C C . MET A 1 176 ? -14.584 6.023 -12.376 1.00 89.25 176 MET A C 1
ATOM 1379 O O . MET A 1 176 ? -14.349 6.891 -13.213 1.00 89.25 176 MET A O 1
ATOM 1383 N N . ASP A 1 177 ? -14.515 4.718 -12.673 1.00 91.19 177 ASP A N 1
ATOM 1384 C CA . ASP A 1 177 ? -14.160 4.138 -13.983 1.00 91.19 177 ASP A CA 1
ATOM 1385 C C . ASP A 1 177 ? -12.946 4.800 -14.673 1.00 91.19 177 ASP A C 1
ATOM 1387 O O . ASP A 1 177 ? -12.914 5.045 -15.875 1.00 91.19 177 ASP A O 1
ATOM 1391 N N . LYS A 1 178 ? -11.883 5.081 -13.911 1.00 93.50 178 LYS A N 1
ATOM 1392 C CA . LYS A 1 178 ? -10.663 5.740 -14.418 1.00 93.50 178 LYS A CA 1
ATOM 1393 C C . LYS A 1 178 ? -9.778 4.832 -15.268 1.00 93.50 178 LYS A C 1
ATOM 1395 O O . LYS A 1 178 ? -8.782 5.286 -15.833 1.00 93.50 178 LYS A O 1
ATOM 1400 N N . ARG A 1 179 ? -10.087 3.532 -15.338 1.00 95.88 179 ARG A N 1
ATOM 1401 C CA . ARG A 1 179 ? -9.339 2.532 -16.127 1.00 95.88 179 ARG A CA 1
ATOM 1402 C C . ARG A 1 179 ? -7.836 2.530 -15.813 1.00 95.88 179 ARG A C 1
ATOM 1404 O O . ARG A 1 179 ? -6.992 2.407 -16.709 1.00 95.88 179 ARG A O 1
ATOM 1411 N N . ARG A 1 180 ? -7.492 2.692 -14.534 1.00 96.56 180 ARG A N 1
ATOM 1412 C CA . ARG A 1 180 ? -6.124 2.605 -14.007 1.00 96.56 180 ARG A CA 1
ATOM 1413 C C . ARG A 1 180 ? -6.036 1.512 -12.958 1.00 96.56 180 ARG A C 1
ATOM 1415 O O . ARG A 1 180 ? -6.974 1.316 -12.191 1.00 96.56 180 ARG A O 1
ATOM 1422 N N . ILE A 1 181 ? -4.895 0.836 -12.924 1.00 97.31 181 ILE A N 1
ATOM 1423 C CA . ILE A 1 181 ? -4.526 -0.057 -11.831 1.00 97.31 181 ILE A CA 1
ATOM 1424 C C . ILE A 1 181 ? -3.144 0.321 -11.316 1.00 97.31 181 ILE A C 1
ATOM 1426 O O . ILE A 1 181 ? -2.253 0.668 -12.095 1.00 97.31 181 ILE A O 1
ATOM 1430 N N . PHE A 1 182 ? -3.001 0.269 -10.002 1.00 97.75 182 PHE A N 1
ATOM 1431 C CA . PHE A 1 182 ? -1.775 0.559 -9.287 1.00 97.75 182 PHE A CA 1
ATOM 1432 C C . PHE A 1 182 ? -1.276 -0.709 -8.610 1.00 97.75 182 PHE A C 1
ATOM 1434 O O . PHE A 1 182 ? -2.074 -1.463 -8.049 1.00 97.75 182 PHE A O 1
ATOM 1441 N N . ASP A 1 183 ? 0.032 -0.926 -8.626 1.00 94.81 183 ASP A N 1
ATOM 1442 C CA . ASP A 1 183 ? 0.688 -2.021 -7.921 1.00 94.81 183 ASP A CA 1
ATOM 1443 C C . ASP A 1 183 ? 2.067 -1.603 -7.385 1.00 94.81 183 ASP A C 1
ATOM 1445 O O . ASP A 1 183 ? 2.616 -0.566 -7.763 1.00 94.81 183 ASP A O 1
ATOM 1449 N N . ILE A 1 184 ? 2.604 -2.372 -6.438 1.00 92.69 184 ILE A N 1
ATOM 1450 C CA . ILE A 1 184 ? 3.914 -2.105 -5.839 1.00 92.69 184 ILE A CA 1
ATOM 1451 C C . ILE A 1 184 ? 4.984 -2.908 -6.574 1.00 92.69 184 ILE A C 1
ATOM 1453 O O . ILE A 1 184 ? 4.870 -4.125 -6.695 1.00 92.69 184 ILE A O 1
ATOM 1457 N N . VAL A 1 185 ? 6.067 -2.237 -6.965 1.00 90.00 185 VAL A N 1
ATOM 1458 C CA . VAL A 1 185 ? 7.260 -2.862 -7.537 1.00 90.00 185 VAL A CA 1
ATOM 1459 C C . VAL A 1 185 ? 8.459 -2.606 -6.626 1.00 90.00 185 VAL A C 1
ATOM 14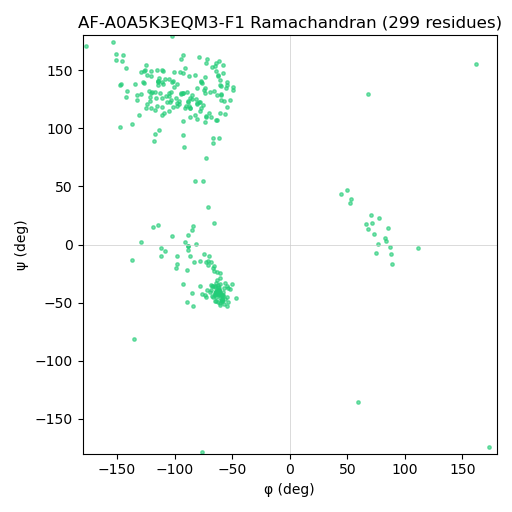61 O O . VAL A 1 185 ? 8.726 -1.478 -6.202 1.00 90.00 185 VAL A O 1
ATOM 1464 N N . LEU A 1 186 ? 9.200 -3.672 -6.329 1.00 87.62 186 LEU A N 1
ATOM 1465 C CA . LEU A 1 186 ? 10.469 -3.607 -5.612 1.00 87.62 186 LEU A CA 1
ATOM 1466 C C . LEU A 1 186 ? 11.592 -3.509 -6.631 1.00 87.62 186 LEU A C 1
ATOM 1468 O O . LEU A 1 186 ? 11.907 -4.483 -7.303 1.00 87.62 186 LEU A O 1
ATOM 1472 N N . LEU A 1 187 ? 12.185 -2.325 -6.754 1.00 86.81 187 LEU A N 1
ATOM 1473 C CA . LEU A 1 187 ? 13.243 -2.056 -7.713 1.00 86.81 187 LEU A CA 1
ATOM 1474 C C . LEU A 1 187 ? 14.607 -2.429 -7.106 1.00 86.81 187 LEU A C 1
ATOM 1476 O O . LEU A 1 187 ? 15.083 -1.721 -6.204 1.00 86.81 187 LEU A O 1
ATOM 1480 N N . PRO A 1 188 ? 15.273 -3.498 -7.585 1.00 82.06 188 PRO A N 1
ATOM 1481 C CA . PRO A 1 188 ? 16.564 -3.916 -7.057 1.00 82.06 188 PRO A CA 1
ATOM 1482 C C . PRO A 1 188 ? 17.642 -2.853 -7.314 1.00 82.06 188 PRO A C 1
ATOM 1484 O O . PRO A 1 188 ? 17.557 -2.123 -8.307 1.00 82.06 188 PRO A O 1
ATOM 1487 N N . PRO A 1 189 ? 18.700 -2.782 -6.486 1.00 81.44 189 PRO A N 1
ATOM 1488 C CA . PRO A 1 189 ? 19.775 -1.798 -6.638 1.00 81.44 189 PRO A CA 1
ATOM 1489 C C . PRO A 1 189 ? 20.395 -1.747 -8.036 1.00 81.44 189 PRO A C 1
ATOM 1491 O O . PRO A 1 189 ? 20.687 -0.665 -8.534 1.00 81.44 189 PRO A O 1
ATOM 1494 N N . LEU A 1 190 ? 20.553 -2.907 -8.679 1.00 78.06 190 LEU A N 1
ATOM 1495 C CA . LEU A 1 190 ? 21.172 -3.047 -10.001 1.00 78.06 190 LEU A CA 1
ATOM 1496 C C . LEU A 1 190 ? 20.365 -2.398 -11.143 1.00 78.06 190 LEU A C 1
ATOM 1498 O O . LEU A 1 190 ? 20.926 -2.108 -12.194 1.00 78.06 190 LEU A O 1
ATOM 1502 N N . LEU A 1 191 ? 19.066 -2.156 -10.938 1.00 80.56 191 LEU A N 1
ATOM 1503 C CA . LEU A 1 191 ? 18.172 -1.517 -11.917 1.00 80.56 191 LEU A CA 1
ATOM 1504 C C . LEU A 1 191 ? 17.982 -0.030 -11.657 1.00 80.56 191 LEU A C 1
ATOM 1506 O O . LEU A 1 191 ? 17.422 0.699 -12.476 1.00 80.56 191 LEU A O 1
ATOM 1510 N N . GLN A 1 192 ? 18.461 0.442 -10.514 1.00 81.69 192 GLN A N 1
ATOM 1511 C CA . GLN A 1 192 ? 18.461 1.853 -10.202 1.00 81.69 192 GLN A CA 1
ATOM 1512 C C . GLN A 1 192 ? 19.674 2.474 -10.891 1.00 81.69 192 GLN A C 1
ATOM 1514 O O . GLN A 1 192 ? 20.797 2.047 -10.659 1.00 81.69 192 GLN A O 1
ATOM 1519 N N . ARG A 1 193 ? 19.486 3.521 -11.706 1.00 68.00 193 ARG A N 1
ATOM 1520 C CA . ARG A 1 193 ? 20.623 4.285 -12.254 1.00 68.00 193 ARG A CA 1
ATOM 1521 C C . ARG A 1 193 ? 21.479 4.792 -11.093 1.00 68.00 193 ARG A C 1
ATOM 1523 O O . ARG A 1 193 ? 20.996 5.599 -10.293 1.00 68.00 193 ARG A O 1
ATOM 1530 N N . THR A 1 194 ? 22.699 4.288 -10.935 1.00 60.12 194 THR A N 1
ATOM 1531 C CA . THR A 1 194 ? 23.605 4.661 -9.840 1.00 60.12 194 THR A CA 1
ATOM 1532 C C . THR A 1 194 ? 24.894 5.248 -10.388 1.00 60.12 194 THR A C 1
ATOM 1534 O O . THR A 1 194 ? 25.343 4.908 -11.480 1.00 60.12 194 THR A O 1
ATOM 1537 N N . ILE A 1 195 ? 25.482 6.159 -9.616 1.00 60.75 195 ILE A N 1
ATOM 1538 C CA . ILE A 1 195 ? 26.863 6.584 -9.822 1.00 60.75 195 ILE A CA 1
ATOM 1539 C C . ILE A 1 195 ? 27.755 5.462 -9.275 1.00 60.75 195 ILE A C 1
ATOM 1541 O O . ILE A 1 195 ? 27.455 4.888 -8.223 1.00 60.75 195 ILE A O 1
ATOM 1545 N N . TYR A 1 196 ? 28.836 5.149 -9.989 1.00 58.50 196 TYR A N 1
ATOM 1546 C CA . TYR A 1 196 ? 29.813 4.141 -9.582 1.00 58.50 196 TYR A CA 1
ATOM 1547 C C . TYR A 1 196 ? 30.268 4.353 -8.125 1.00 58.50 196 TYR A C 1
ATOM 1549 O O . TYR A 1 196 ? 30.567 5.474 -7.717 1.00 58.50 196 TYR A O 1
ATOM 1557 N N . GLY A 1 197 ? 30.293 3.277 -7.331 1.00 58.66 197 GLY A N 1
ATOM 1558 C CA . GLY A 1 197 ? 30.692 3.305 -5.917 1.00 58.66 197 GLY A CA 1
ATOM 1559 C C . GLY A 1 197 ? 29.574 3.609 -4.910 1.00 58.66 197 GLY A C 1
ATOM 1560 O O . GLY A 1 197 ? 29.791 3.443 -3.711 1.00 58.66 197 GLY A O 1
ATOM 1561 N N . GLN A 1 198 ? 28.366 3.989 -5.346 1.00 63.06 198 GLN A N 1
ATOM 1562 C CA . GLN A 1 198 ? 27.227 4.128 -4.432 1.00 63.06 198 GLN A CA 1
ATOM 1563 C C . GLN A 1 198 ? 26.483 2.805 -4.248 1.00 63.06 198 GLN A C 1
ATOM 1565 O O . GLN A 1 198 ? 25.870 2.275 -5.177 1.00 63.06 198 GLN A O 1
ATOM 1570 N N . ARG A 1 199 ? 26.473 2.299 -3.011 1.00 61.69 199 ARG A N 1
ATOM 1571 C CA . ARG A 1 199 ? 25.625 1.172 -2.621 1.00 61.69 199 ARG A CA 1
ATOM 1572 C C . ARG A 1 199 ? 24.181 1.666 -2.530 1.00 61.69 199 ARG A C 1
ATOM 1574 O O . ARG A 1 199 ? 23.856 2.446 -1.639 1.00 61.69 199 ARG A O 1
ATOM 1581 N N . LYS A 1 200 ? 23.322 1.239 -3.457 1.00 73.19 200 LYS A N 1
ATOM 1582 C CA . LYS A 1 200 ? 21.874 1.443 -3.331 1.00 73.19 200 LYS A CA 1
ATOM 1583 C C . LYS A 1 200 ? 21.220 0.240 -2.671 1.00 73.19 200 LYS A C 1
ATOM 1585 O O . LYS A 1 200 ? 21.678 -0.889 -2.821 1.00 73.19 200 LYS A O 1
ATOM 1590 N N . THR A 1 201 ? 20.166 0.527 -1.927 1.00 82.69 201 THR A N 1
ATOM 1591 C CA . THR A 1 201 ? 19.246 -0.435 -1.326 1.00 82.69 201 THR A CA 1
ATOM 1592 C C . THR A 1 201 ? 18.067 -0.663 -2.262 1.00 82.69 201 THR A C 1
ATOM 1594 O O . THR A 1 201 ? 17.838 0.125 -3.187 1.00 82.69 201 THR A O 1
ATOM 1597 N N . THR A 1 202 ? 17.321 -1.744 -2.060 1.00 85.31 202 THR A N 1
ATOM 1598 C CA . THR A 1 202 ? 16.076 -1.967 -2.810 1.00 85.31 202 THR A CA 1
ATOM 1599 C C . THR A 1 202 ? 15.115 -0.806 -2.549 1.00 85.31 202 THR A C 1
ATOM 1601 O O . THR A 1 202 ? 14.996 -0.337 -1.418 1.00 85.31 202 THR A O 1
ATOM 1604 N N . LYS A 1 203 ? 14.452 -0.302 -3.596 1.00 88.12 203 LYS A N 1
ATOM 1605 C CA . LYS A 1 203 ? 13.497 0.812 -3.489 1.00 88.12 203 LYS A CA 1
ATOM 1606 C C . LYS A 1 203 ? 12.088 0.361 -3.832 1.00 88.12 203 LYS A C 1
ATOM 1608 O O . LYS A 1 203 ? 11.894 -0.380 -4.787 1.00 88.12 203 LYS A O 1
ATOM 1613 N N . ILE A 1 204 ? 11.110 0.872 -3.094 1.00 90.88 204 ILE A N 1
ATOM 1614 C CA . ILE A 1 204 ? 9.692 0.691 -3.403 1.00 90.88 204 ILE A CA 1
ATOM 1615 C C . ILE A 1 204 ? 9.260 1.784 -4.378 1.00 90.88 204 ILE A C 1
ATOM 1617 O O . ILE A 1 204 ? 9.435 2.974 -4.100 1.00 90.88 204 ILE A O 1
ATOM 1621 N N . VAL A 1 205 ? 8.678 1.381 -5.503 1.00 92.94 205 VAL A N 1
ATOM 1622 C CA . VAL A 1 205 ? 8.027 2.276 -6.463 1.00 92.94 205 VAL A CA 1
ATOM 1623 C C . VAL A 1 205 ? 6.604 1.794 -6.719 1.00 92.94 205 VAL A C 1
ATOM 1625 O O . VAL A 1 205 ? 6.310 0.604 -6.608 1.00 92.94 205 VAL A O 1
ATOM 1628 N N . VAL A 1 206 ? 5.706 2.721 -7.035 1.00 96.19 206 VAL A N 1
ATOM 1629 C CA . VAL A 1 206 ? 4.325 2.403 -7.399 1.00 96.19 206 VAL A CA 1
ATOM 1630 C C . VAL A 1 206 ? 4.218 2.404 -8.913 1.00 96.19 206 VAL A C 1
ATOM 1632 O O . VAL A 1 206 ? 4.465 3.423 -9.555 1.00 96.19 206 VAL A O 1
ATOM 1635 N N . ARG A 1 207 ? 3.850 1.264 -9.484 1.00 95.31 207 ARG A N 1
ATOM 1636 C CA . ARG A 1 207 ? 3.559 1.119 -10.903 1.00 95.31 207 ARG A CA 1
ATOM 1637 C C . ARG A 1 207 ? 2.104 1.505 -11.146 1.00 95.31 207 ARG A C 1
ATOM 1639 O O . ARG A 1 207 ? 1.211 0.965 -10.506 1.00 95.31 207 ARG A O 1
ATOM 1646 N N . MET A 1 208 ? 1.865 2.439 -12.060 1.00 96.88 208 MET A N 1
ATOM 1647 C CA . MET A 1 208 ? 0.538 2.744 -12.597 1.00 96.88 208 MET A CA 1
ATOM 1648 C C . MET A 1 208 ? 0.442 2.165 -14.006 1.00 96.88 208 MET A C 1
ATOM 1650 O O . MET A 1 208 ? 1.310 2.433 -14.834 1.00 96.88 208 MET A O 1
ATOM 1654 N N . LYS A 1 209 ? -0.627 1.423 -14.305 1.00 95.75 209 LYS A N 1
ATOM 1655 C CA . LYS A 1 209 ? -0.913 0.891 -15.641 1.00 95.75 209 LYS A CA 1
ATOM 1656 C C . LYS A 1 209 ? -2.253 1.404 -16.162 1.00 95.75 209 LYS A C 1
ATOM 1658 O O . LYS A 1 209 ? -3.280 1.307 -15.488 1.00 95.75 209 LYS A O 1
ATOM 1663 N N . CYS A 1 210 ? -2.245 1.914 -17.390 1.00 96.12 210 CYS A N 1
ATOM 1664 C CA . CYS A 1 210 ? -3.456 2.219 -18.144 1.00 96.12 210 CYS A CA 1
ATOM 1665 C C . CYS A 1 210 ? -4.040 0.926 -18.717 1.00 96.12 210 CYS A C 1
ATOM 1667 O O . CYS A 1 210 ? -3.369 0.219 -19.468 1.00 96.12 210 CYS A O 1
ATOM 1669 N N . LEU A 1 211 ? -5.293 0.616 -18.381 1.00 96.19 211 LEU A N 1
ATOM 1670 C CA . LEU A 1 211 ? -5.961 -0.601 -18.854 1.00 96.19 211 LEU A CA 1
ATOM 1671 C C . LEU A 1 211 ? -6.451 -0.497 -20.305 1.00 96.19 211 LEU A C 1
ATOM 1673 O O . LEU A 1 211 ? -6.795 -1.512 -20.900 1.00 96.19 211 LEU A O 1
ATOM 1677 N N . GLU A 1 212 ? -6.495 0.709 -20.869 1.00 94.62 212 GLU A N 1
ATOM 1678 C CA . GLU A 1 212 ? -6.931 0.948 -22.250 1.00 94.62 212 GLU A CA 1
ATOM 1679 C C . GLU A 1 212 ? -5.761 0.865 -23.229 1.00 94.62 212 GLU A C 1
ATOM 1681 O O . GLU A 1 212 ? -5.837 0.169 -24.235 1.00 94.62 212 GLU A O 1
ATOM 1686 N N . THR A 1 213 ? -4.663 1.561 -22.921 1.00 95.19 213 THR A N 1
ATOM 1687 C CA . THR A 1 213 ? -3.498 1.657 -23.810 1.00 95.19 213 THR A CA 1
ATOM 1688 C C . THR A 1 213 ? -2.384 0.682 -23.448 1.00 95.19 213 THR A C 1
ATOM 1690 O O . THR A 1 213 ? -1.478 0.466 -24.245 1.00 95.19 213 THR A O 1
ATOM 1693 N N . GLY A 1 214 ? -2.405 0.114 -22.239 1.00 92.38 214 GLY A N 1
ATOM 1694 C CA . GLY A 1 214 ? -1.323 -0.722 -21.718 1.00 92.38 214 GLY A CA 1
ATOM 1695 C C . GLY A 1 214 ? -0.090 0.055 -21.246 1.00 92.38 214 GLY A C 1
ATOM 1696 O O . GLY A 1 214 ? 0.851 -0.574 -20.769 1.00 92.38 214 GLY A O 1
ATOM 1697 N N . ASN A 1 215 ? -0.093 1.390 -21.336 1.00 93.56 215 ASN A N 1
ATOM 1698 C CA . ASN A 1 215 ? 1.024 2.233 -20.903 1.00 93.56 215 ASN A CA 1
ATOM 1699 C C . ASN A 1 215 ? 1.290 2.090 -19.401 1.00 93.56 215 ASN A C 1
ATOM 1701 O O . ASN A 1 215 ? 0.357 1.920 -18.609 1.00 93.56 215 ASN A O 1
ATOM 1705 N N . ILE A 1 216 ? 2.565 2.188 -19.026 1.00 93.38 216 ILE A N 1
ATOM 1706 C CA . ILE A 1 216 ? 3.045 1.989 -17.659 1.00 93.38 216 ILE A CA 1
ATOM 1707 C C . ILE A 1 216 ? 3.868 3.199 -17.221 1.00 93.38 216 ILE A C 1
ATOM 1709 O O . ILE A 1 216 ? 4.705 3.691 -17.974 1.00 93.38 216 ILE A O 1
ATOM 1713 N N . TRP A 1 217 ? 3.669 3.618 -15.974 1.00 94.94 217 TRP A N 1
ATOM 1714 C CA . TRP A 1 217 ? 4.444 4.656 -15.302 1.00 94.94 217 TRP A CA 1
ATOM 1715 C C . TRP A 1 217 ? 4.935 4.154 -13.950 1.00 94.94 217 TRP A C 1
ATOM 1717 O O . TRP A 1 217 ? 4.260 3.364 -13.294 1.00 94.94 217 TRP A O 1
ATOM 1727 N N . MET A 1 218 ? 6.100 4.639 -13.526 1.00 92.75 218 MET A N 1
ATOM 1728 C CA . MET A 1 218 ? 6.685 4.327 -12.223 1.00 92.75 218 MET A CA 1
ATOM 1729 C C . MET A 1 218 ? 6.745 5.596 -11.386 1.00 92.75 218 MET A C 1
ATOM 1731 O O . MET A 1 218 ? 7.394 6.571 -11.759 1.00 92.75 218 MET A O 1
ATOM 1735 N N . TRP A 1 219 ? 6.067 5.592 -10.247 1.00 94.88 219 TRP A N 1
ATOM 1736 C CA . TRP A 1 219 ? 6.031 6.712 -9.323 1.00 94.88 219 TRP A CA 1
ATOM 1737 C C . TRP A 1 219 ? 6.854 6.397 -8.085 1.00 94.88 219 TRP A C 1
ATOM 1739 O O . TRP A 1 219 ? 6.651 5.388 -7.408 1.00 94.88 219 TRP A O 1
ATOM 1749 N N . GLU A 1 220 ? 7.770 7.300 -7.750 1.00 93.31 220 GLU A N 1
ATOM 1750 C CA . GLU A 1 220 ? 8.392 7.275 -6.434 1.00 93.31 220 GLU A CA 1
ATOM 1751 C C . GLU A 1 220 ? 7.345 7.547 -5.346 1.00 93.31 220 GLU A C 1
ATOM 1753 O O . GLU A 1 220 ? 6.326 8.208 -5.578 1.00 93.31 220 GLU A O 1
ATOM 1758 N N . ARG A 1 221 ? 7.630 7.081 -4.126 1.00 91.38 221 ARG A N 1
ATOM 1759 C CA . ARG A 1 221 ? 6.732 7.194 -2.968 1.00 91.38 221 ARG A CA 1
ATOM 1760 C C . ARG A 1 221 ? 6.147 8.600 -2.791 1.00 91.38 221 ARG A C 1
ATOM 1762 O O . ARG A 1 221 ? 4.943 8.730 -2.600 1.00 91.38 221 ARG A O 1
ATOM 1769 N N . GLY A 1 222 ? 6.970 9.646 -2.882 1.00 93.38 222 GLY A N 1
ATOM 1770 C CA . GLY A 1 222 ? 6.510 11.031 -2.722 1.00 93.38 222 GLY A CA 1
ATOM 1771 C C . GLY A 1 222 ? 5.476 11.450 -3.773 1.00 93.38 222 GLY A C 1
ATOM 1772 O O . GLY A 1 222 ? 4.451 12.035 -3.425 1.00 93.38 222 GLY A O 1
ATOM 1773 N N . LYS A 1 223 ? 5.696 11.084 -5.045 1.00 95.44 223 LYS A N 1
ATOM 1774 C CA . LYS A 1 223 ? 4.760 11.365 -6.146 1.00 95.44 223 LYS A CA 1
ATOM 1775 C C . LYS A 1 223 ? 3.434 10.641 -5.931 1.00 95.44 223 LYS A C 1
ATOM 1777 O O . LYS A 1 223 ? 2.386 11.267 -6.054 1.00 95.44 223 LYS A O 1
ATOM 1782 N N . PHE A 1 224 ? 3.475 9.364 -5.546 1.00 96.69 224 PHE A N 1
ATOM 1783 C CA . PHE A 1 224 ? 2.265 8.599 -5.241 1.00 96.69 224 PHE A CA 1
ATOM 1784 C C . PHE A 1 224 ? 1.461 9.212 -4.088 1.00 96.69 224 PHE A C 1
ATOM 1786 O O . PHE A 1 224 ? 0.254 9.383 -4.224 1.00 96.69 224 PHE A O 1
ATOM 1793 N N . LEU A 1 225 ? 2.111 9.596 -2.981 1.00 93.62 225 LEU A N 1
ATOM 1794 C CA . LEU A 1 225 ? 1.423 10.215 -1.841 1.00 93.62 225 LEU A CA 1
ATOM 1795 C C . LEU A 1 225 ? 0.731 11.528 -2.231 1.00 93.62 225 LEU A C 1
ATOM 1797 O O . LEU A 1 225 ? -0.415 11.749 -1.843 1.00 93.62 225 LEU A O 1
ATOM 1801 N N . ASN A 1 226 ? 1.398 12.359 -3.036 1.00 95.00 226 ASN A N 1
ATOM 1802 C CA . ASN A 1 226 ? 0.812 13.593 -3.553 1.00 95.00 226 ASN A CA 1
ATOM 1803 C C . ASN A 1 226 ? -0.384 13.315 -4.483 1.00 95.00 226 ASN A C 1
ATOM 1805 O O . ASN A 1 226 ? -1.463 13.867 -4.295 1.00 95.00 226 ASN A O 1
ATOM 1809 N N . ARG A 1 227 ? -0.231 12.403 -5.456 1.00 95.75 227 ARG A N 1
ATOM 1810 C CA . ARG A 1 227 ? -1.324 12.024 -6.370 1.00 95.75 227 ARG A CA 1
ATOM 1811 C C . ARG A 1 227 ? -2.509 11.421 -5.621 1.00 95.75 227 ARG A C 1
ATOM 1813 O O . ARG A 1 227 ? -3.641 11.767 -5.927 1.00 95.75 227 ARG A O 1
ATOM 1820 N N . ARG A 1 228 ? -2.268 10.583 -4.609 1.00 93.31 228 ARG A N 1
ATOM 1821 C CA . ARG A 1 228 ? -3.323 10.009 -3.764 1.00 93.31 228 ARG A CA 1
ATOM 1822 C C . ARG A 1 228 ? -4.164 11.090 -3.089 1.00 93.31 228 ARG A C 1
ATOM 1824 O O . ARG A 1 228 ? -5.380 10.955 -3.077 1.00 93.31 228 ARG A O 1
ATOM 1831 N N . PHE A 1 229 ? -3.542 12.140 -2.554 1.00 91.50 229 PHE A N 1
ATOM 1832 C CA . PHE A 1 229 ? -4.281 13.248 -1.944 1.00 91.50 229 PHE A CA 1
ATOM 1833 C C . PHE A 1 229 ? -5.243 13.898 -2.953 1.00 91.50 229 PHE A C 1
ATOM 1835 O O . PHE A 1 229 ? -6.437 13.995 -2.685 1.00 91.50 229 PHE A O 1
ATOM 1842 N N . LEU A 1 230 ? -4.754 14.218 -4.156 1.00 93.56 230 LEU A N 1
ATOM 1843 C CA . LEU A 1 230 ? -5.580 14.784 -5.231 1.00 93.56 230 LEU A CA 1
ATOM 1844 C C . LEU A 1 230 ? -6.695 13.827 -5.690 1.00 93.56 230 LEU A C 1
ATOM 1846 O O . LEU A 1 230 ? -7.805 14.258 -5.988 1.00 93.56 230 LEU A O 1
ATOM 1850 N N . ILE A 1 231 ? -6.419 12.520 -5.728 1.00 93.44 231 ILE A N 1
ATOM 1851 C CA . ILE A 1 231 ? -7.413 11.483 -6.042 1.00 93.44 231 ILE A CA 1
ATOM 1852 C C . ILE A 1 231 ? -8.533 11.465 -4.994 1.00 93.44 231 ILE A C 1
ATOM 1854 O O . ILE A 1 231 ? -9.703 11.376 -5.359 1.00 93.44 231 ILE A O 1
ATOM 1858 N N . GLN A 1 232 ? -8.196 11.573 -3.707 1.00 88.25 232 GLN A N 1
ATOM 1859 C CA . GLN A 1 232 ? -9.187 11.620 -2.628 1.00 88.25 232 GLN A CA 1
ATOM 1860 C C . GLN A 1 232 ? -10.064 12.874 -2.718 1.00 88.25 232 GLN A C 1
ATOM 1862 O O . GLN A 1 232 ? -11.281 12.777 -2.587 1.00 88.25 232 GLN A O 1
ATOM 1867 N N . GLU A 1 233 ? -9.471 14.041 -2.980 1.00 87.81 233 GLU A N 1
ATOM 1868 C CA . GLU A 1 233 ? -10.233 15.279 -3.190 1.00 87.81 233 GLU A CA 1
ATOM 1869 C C . GLU A 1 233 ? -11.175 15.168 -4.394 1.00 87.81 233 GLU A C 1
ATOM 1871 O O . GLU A 1 233 ? -12.350 15.527 -4.302 1.00 87.81 233 GLU A O 1
ATOM 1876 N N . MET A 1 234 ? -10.685 14.601 -5.501 1.00 88.38 234 MET A N 1
ATOM 1877 C CA . MET A 1 234 ? -11.497 14.347 -6.689 1.00 88.38 234 MET A CA 1
ATOM 1878 C C . MET A 1 234 ? -12.674 13.406 -6.390 1.00 88.38 234 MET A C 1
ATOM 1880 O O . MET A 1 234 ? -13.784 13.659 -6.858 1.00 88.38 234 MET A O 1
ATOM 1884 N N . TYR A 1 235 ? -12.454 12.352 -5.603 1.00 86.56 235 TYR A N 1
ATOM 1885 C CA . TYR A 1 235 ? -13.493 11.391 -5.234 1.00 86.56 235 TYR A CA 1
ATOM 1886 C C . TYR A 1 235 ? -14.557 11.988 -4.302 1.00 86.56 235 TYR A C 1
ATOM 1888 O O . TYR A 1 235 ? -15.744 11.751 -4.504 1.00 86.56 235 TYR A O 1
ATOM 1896 N N . HIS A 1 236 ? -14.176 12.831 -3.336 1.00 83.19 236 HIS A N 1
ATOM 1897 C CA . HIS A 1 236 ? -15.161 13.527 -2.497 1.00 83.19 236 HIS A CA 1
ATOM 1898 C C . HIS A 1 236 ? -16.081 14.445 -3.312 1.00 83.19 236 HIS A C 1
ATOM 1900 O O . HIS A 1 236 ? -17.285 14.502 -3.053 1.00 83.19 236 HIS A O 1
ATOM 1906 N N . GLY A 1 237 ? -15.529 15.146 -4.309 1.00 81.31 237 GLY A N 1
ATOM 1907 C CA . GLY A 1 237 ? -16.328 15.953 -5.234 1.00 81.31 237 GLY A CA 1
ATOM 1908 C C . GLY A 1 237 ? -17.277 15.101 -6.084 1.00 81.31 237 GLY A C 1
ATOM 1909 O O . GLY A 1 237 ? -18.434 15.470 -6.264 1.00 81.31 237 GLY A O 1
ATOM 1910 N N . PHE A 1 238 ? -16.810 13.939 -6.553 1.00 79.75 238 PHE A N 1
ATOM 1911 C CA . PHE A 1 238 ? -17.619 12.969 -7.298 1.00 79.75 238 PHE A CA 1
ATOM 1912 C C . PHE A 1 238 ? -18.832 12.473 -6.493 1.00 79.75 238 PHE A C 1
ATOM 1914 O O . PHE A 1 238 ? -19.943 12.470 -7.019 1.00 79.75 238 PHE A O 1
ATOM 1921 N N . ASP A 1 239 ? -18.624 12.106 -5.225 1.00 74.75 239 ASP A N 1
ATOM 1922 C CA . ASP A 1 239 ? -19.674 11.583 -4.337 1.00 74.75 239 ASP A CA 1
ATOM 1923 C C . ASP A 1 239 ? -20.715 12.654 -3.959 1.00 74.75 239 ASP A C 1
ATOM 1925 O O . ASP A 1 239 ? -21.907 12.371 -3.853 1.00 74.75 239 ASP A O 1
ATOM 1929 N N . SER A 1 240 ? -20.278 13.910 -3.801 1.00 71.62 240 SER A N 1
ATOM 1930 C CA . SER A 1 240 ? -21.139 15.002 -3.323 1.00 71.62 240 SER A CA 1
ATOM 1931 C C . SER A 1 240 ? -21.951 15.680 -4.429 1.00 71.62 240 SER A C 1
ATOM 1933 O O . SER A 1 240 ? -23.115 16.017 -4.216 1.00 71.62 240 SER A O 1
ATOM 1935 N N . GLU A 1 241 ? -21.342 15.935 -5.590 1.00 65.25 241 GLU A N 1
ATOM 1936 C CA . GLU A 1 241 ? -21.921 16.819 -6.615 1.00 65.25 241 GLU A CA 1
ATOM 1937 C C . GLU A 1 241 ? -22.357 16.079 -7.888 1.00 65.25 241 GLU A C 1
ATOM 1939 O O . GLU A 1 241 ? -23.057 16.660 -8.718 1.00 65.25 241 GLU A O 1
ATOM 1944 N N . GLY A 1 242 ? -22.008 14.793 -8.031 1.00 58.72 242 GLY A N 1
ATOM 1945 C CA . GLY A 1 242 ? -22.164 14.049 -9.281 1.00 58.72 242 GLY A CA 1
ATOM 1946 C C . GLY A 1 242 ? -21.202 14.579 -10.351 1.00 58.72 242 GLY A C 1
ATOM 1947 O O . GLY A 1 242 ? -21.092 15.779 -10.583 1.00 58.72 242 GLY A O 1
ATOM 1948 N N . ASP A 1 243 ? -20.449 13.694 -11.000 1.00 63.25 243 ASP A N 1
ATOM 1949 C CA . ASP A 1 243 ? -19.339 14.069 -11.890 1.00 63.25 243 ASP A CA 1
ATOM 1950 C C . ASP A 1 243 ? -19.777 14.921 -13.098 1.00 63.25 243 ASP A C 1
ATOM 1952 O O . ASP A 1 243 ? -20.155 14.396 -14.144 1.00 63.25 243 ASP A O 1
ATOM 1956 N N . GLN A 1 244 ? -19.754 16.250 -12.963 1.00 54.97 244 GLN A N 1
ATOM 1957 C CA . GLN A 1 244 ? -20.111 17.175 -14.052 1.00 54.97 244 GLN A CA 1
ATOM 1958 C C . GLN A 1 244 ? -19.071 18.268 -14.320 1.00 54.97 244 GLN A C 1
ATOM 1960 O O . GLN A 1 244 ? -19.250 19.086 -15.224 1.00 54.97 244 GLN A O 1
ATOM 1965 N N . ALA A 1 245 ? -17.944 18.276 -13.606 1.00 64.44 245 ALA A N 1
ATOM 1966 C CA . ALA A 1 245 ? -16.863 19.203 -13.913 1.00 64.44 245 ALA A CA 1
ATOM 1967 C C . ALA A 1 245 ? -16.024 18.669 -15.085 1.00 64.44 245 ALA A C 1
ATOM 1969 O O . ALA A 1 245 ? -15.246 17.724 -14.933 1.00 64.44 245 ALA A O 1
ATOM 1970 N N . VAL A 1 246 ? -16.151 19.304 -16.254 1.00 66.31 246 VAL A N 1
ATOM 1971 C CA . VAL A 1 246 ? -15.217 19.120 -17.372 1.00 66.31 246 VAL A CA 1
ATOM 1972 C C . VAL A 1 246 ? -13.845 19.618 -16.918 1.00 66.31 246 VAL A C 1
ATOM 1974 O O . VAL A 1 246 ? -13.632 20.818 -16.754 1.00 66.31 246 VAL A O 1
ATOM 1977 N N . ARG A 1 247 ? -12.921 18.687 -16.681 1.00 75.50 247 ARG A N 1
ATOM 1978 C CA . ARG A 1 247 ? -11.545 18.979 -16.263 1.00 75.50 247 ARG A CA 1
ATOM 1979 C C . ARG A 1 247 ? -10.613 18.867 -17.456 1.00 75.50 247 ARG A C 1
ATOM 1981 O O . ARG A 1 247 ? -10.846 18.056 -18.356 1.00 75.50 247 ARG A O 1
ATOM 1988 N N . LYS A 1 248 ? -9.548 19.669 -17.464 1.00 84.62 248 LYS A N 1
ATOM 1989 C CA . LYS A 1 248 ? -8.473 19.447 -18.428 1.00 84.62 248 LYS A CA 1
ATOM 1990 C C . LYS A 1 248 ? -7.770 18.143 -18.084 1.00 84.62 248 LYS A C 1
ATOM 1992 O O . LYS A 1 248 ? -7.748 17.719 -16.930 1.00 84.62 248 LYS A O 1
ATOM 1997 N N . GLN A 1 249 ? -7.189 17.513 -19.093 1.00 85.44 249 GLN A N 1
ATOM 1998 C CA . GLN A 1 249 ? -6.502 16.242 -18.916 1.00 85.44 249 GLN A CA 1
ATOM 1999 C C . GLN A 1 249 ? -5.321 16.368 -17.942 1.00 85.44 249 GLN A C 1
ATOM 2001 O O . GLN A 1 249 ? -5.117 15.476 -17.124 1.00 85.44 249 GLN A O 1
ATOM 2006 N N . GLU A 1 250 ? -4.589 17.486 -17.984 1.00 87.75 250 GLU A N 1
ATOM 2007 C CA . GLU A 1 250 ? -3.483 17.757 -17.060 1.00 87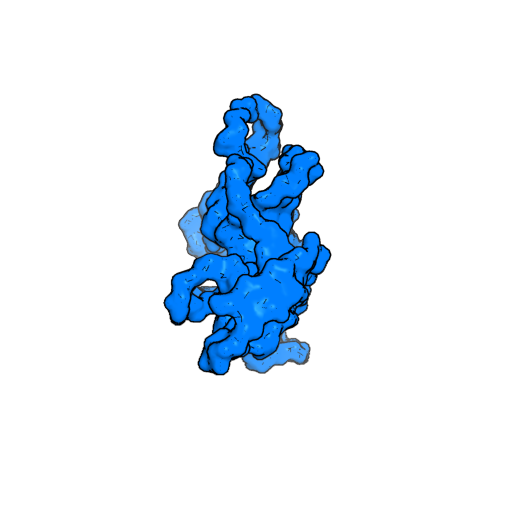.75 250 GLU A CA 1
ATOM 2008 C C . GLU A 1 250 ? -3.902 17.873 -15.583 1.00 87.75 250 GLU A C 1
ATOM 2010 O O . GLU A 1 250 ? -3.080 17.624 -14.700 1.00 87.75 250 GLU A O 1
ATOM 2015 N N . ASP A 1 251 ? -5.170 18.197 -15.318 1.00 88.19 251 ASP A N 1
ATOM 2016 C CA . ASP A 1 251 ? -5.717 18.337 -13.966 1.00 88.19 251 ASP A CA 1
ATOM 2017 C C . ASP A 1 251 ? -6.208 16.990 -13.397 1.00 88.19 251 ASP A C 1
ATOM 2019 O O . ASP A 1 251 ? -6.527 16.896 -12.210 1.00 88.19 251 ASP A O 1
ATOM 2023 N N . ASP A 1 252 ? -6.282 15.931 -14.216 1.00 91.81 252 ASP A N 1
ATOM 2024 C CA . ASP A 1 252 ? -6.670 14.597 -13.753 1.00 91.81 252 ASP A CA 1
ATOM 2025 C C . ASP A 1 252 ? -5.490 13.920 -13.021 1.00 91.81 252 ASP A C 1
ATOM 2027 O O . ASP A 1 252 ? -4.447 13.645 -13.627 1.00 91.81 252 ASP A O 1
ATOM 2031 N N . PRO A 1 253 ? -5.612 13.591 -11.721 1.00 94.69 253 PRO A N 1
ATOM 2032 C CA . PRO A 1 253 ? -4.536 12.970 -10.965 1.00 94.69 253 PRO A CA 1
ATOM 2033 C C . PRO A 1 253 ? -4.253 11.515 -11.376 1.00 94.69 253 PRO A C 1
ATOM 2035 O O . PRO A 1 253 ? -3.229 10.967 -10.966 1.00 94.69 253 PRO A O 1
ATOM 2038 N N . PHE A 1 254 ? -5.110 10.901 -12.201 1.00 94.69 254 PHE A N 1
ATOM 2039 C CA . PHE A 1 254 ? -4.892 9.599 -12.843 1.00 94.69 254 PHE A CA 1
ATOM 2040 C C . PHE A 1 254 ? -4.174 9.699 -14.198 1.00 94.69 254 PHE A C 1
ATOM 2042 O O . PHE A 1 254 ? -3.924 8.675 -14.851 1.00 94.69 254 PHE A O 1
ATOM 2049 N N . TRP A 1 255 ? -3.863 10.917 -14.647 1.00 94.06 255 TRP A N 1
ATOM 2050 C CA . TRP A 1 255 ? -3.176 11.167 -15.902 1.00 94.06 255 TRP A CA 1
ATOM 2051 C C . TRP A 1 255 ? -1.710 11.566 -15.701 1.00 94.06 255 TRP A C 1
ATOM 2053 O O . TRP A 1 255 ? -1.334 12.294 -14.779 1.00 94.06 255 TRP A O 1
ATOM 2063 N N . GLU A 1 256 ? -0.871 11.073 -16.609 1.00 93.56 256 GLU A N 1
ATOM 2064 C CA . GLU A 1 256 ? 0.553 11.369 -16.674 1.00 93.56 256 GLU A CA 1
ATOM 2065 C C . GLU A 1 256 ? 0.993 11.377 -18.150 1.00 93.56 256 GLU A C 1
ATOM 2067 O O . GLU A 1 256 ? 0.564 10.497 -18.912 1.00 93.56 256 GLU A O 1
ATOM 2072 N N . PRO A 1 257 ? 1.845 12.326 -18.581 1.00 93.38 257 PRO A N 1
ATOM 2073 C CA . PRO A 1 257 ? 2.458 12.276 -19.902 1.00 93.38 257 PRO A CA 1
ATOM 2074 C C . PRO A 1 257 ? 3.331 11.025 -20.063 1.00 93.38 257 PRO A C 1
ATOM 2076 O O . PRO A 1 257 ? 3.789 10.419 -19.094 1.00 93.38 257 PRO A O 1
ATOM 2079 N N . LEU A 1 258 ? 3.568 10.614 -21.308 1.00 91.25 258 LEU A N 1
ATOM 2080 C CA . LEU A 1 258 ? 4.464 9.497 -21.595 1.00 91.25 258 LEU A CA 1
ATOM 2081 C C . LEU A 1 258 ? 5.917 9.873 -21.300 1.00 91.25 258 LEU A C 1
ATOM 2083 O O . LEU A 1 258 ? 6.414 10.888 -21.784 1.00 91.25 258 LEU A O 1
ATOM 2087 N N . GLU A 1 259 ? 6.605 9.004 -20.563 1.00 88.94 259 GLU A N 1
ATOM 2088 C CA . GLU A 1 259 ? 8.017 9.151 -20.219 1.00 88.94 259 GLU A CA 1
ATOM 2089 C C . GLU A 1 259 ? 8.796 7.881 -20.608 1.00 88.94 259 GLU A C 1
ATOM 2091 O O . GLU A 1 259 ? 8.235 6.780 -20.575 1.00 88.94 259 GLU A O 1
ATOM 2096 N N . PRO A 1 260 ? 10.089 7.990 -20.970 1.00 88.12 260 PRO A N 1
ATOM 2097 C CA . PRO A 1 260 ? 10.924 6.819 -21.214 1.00 88.12 260 PRO A CA 1
ATOM 2098 C C . PRO A 1 260 ? 11.022 5.926 -19.970 1.00 88.12 260 PRO A C 1
ATOM 2100 O O . PRO A 1 260 ? 11.475 6.366 -18.913 1.00 88.12 260 PRO A O 1
ATOM 2103 N N . LEU A 1 261 ? 10.664 4.651 -20.118 1.00 86.94 261 LEU A N 1
ATOM 2104 C CA . LEU A 1 261 ? 10.690 3.656 -19.047 1.00 86.94 261 LEU A CA 1
ATOM 2105 C C . LEU A 1 261 ? 11.733 2.564 -19.335 1.00 86.94 261 LEU A C 1
ATOM 2107 O O . LEU A 1 261 ? 11.881 2.118 -20.472 1.00 86.94 261 LEU A O 1
ATOM 2111 N N . LEU A 1 262 ? 12.449 2.110 -18.299 1.00 84.62 262 LEU A N 1
ATOM 2112 C CA . LEU A 1 262 ? 13.325 0.938 -18.392 1.00 84.62 262 LEU A CA 1
ATOM 2113 C C . LEU A 1 262 ? 12.469 -0.322 -18.580 1.00 84.62 262 LEU A C 1
ATOM 2115 O O . LEU A 1 262 ? 11.790 -0.747 -17.650 1.00 84.62 262 LEU A O 1
ATOM 2119 N N . VAL A 1 263 ? 12.522 -0.916 -19.773 1.00 84.12 263 VAL A N 1
ATOM 2120 C CA . VAL A 1 263 ? 11.747 -2.123 -20.118 1.00 84.12 263 VAL A CA 1
ATOM 2121 C C . VAL A 1 263 ? 12.470 -3.429 -19.792 1.00 84.12 263 VAL A C 1
ATOM 2123 O O . VAL A 1 263 ? 11.824 -4.455 -19.618 1.00 84.12 263 VAL A O 1
ATOM 2126 N N . GLY A 1 264 ? 13.799 -3.403 -19.684 1.00 86.94 264 GLY A N 1
ATOM 2127 C CA . GLY A 1 264 ? 14.581 -4.579 -19.330 1.00 86.94 264 GLY A CA 1
ATOM 2128 C C . GLY A 1 264 ? 16.070 -4.302 -19.193 1.00 86.94 264 GLY A C 1
ATOM 2129 O O . GLY A 1 264 ? 16.555 -3.216 -19.511 1.00 86.94 264 GLY A O 1
ATOM 2130 N N . PHE A 1 265 ? 16.789 -5.297 -18.690 1.00 88.25 265 PHE A N 1
ATOM 2131 C CA . PHE A 1 265 ? 18.210 -5.235 -18.385 1.00 88.25 265 PHE A CA 1
ATOM 2132 C C . PHE A 1 265 ? 18.892 -6.561 -18.717 1.00 88.25 265 PHE A C 1
ATOM 2134 O O . PHE A 1 265 ? 18.273 -7.621 -18.664 1.00 88.25 265 PHE A O 1
ATOM 2141 N N . ALA A 1 266 ? 20.181 -6.500 -19.043 1.00 91.19 266 ALA A N 1
ATOM 2142 C CA . ALA A 1 266 ? 20.992 -7.673 -19.335 1.00 91.19 266 ALA A CA 1
ATOM 2143 C C . ALA A 1 266 ? 22.359 -7.536 -18.646 1.00 91.19 266 ALA A C 1
ATOM 2145 O O . ALA A 1 266 ? 23.186 -6.741 -19.101 1.00 91.19 266 ALA A O 1
ATOM 2146 N N . PRO A 1 267 ? 22.600 -8.238 -17.524 1.00 85.88 267 PRO A N 1
ATOM 2147 C CA . PRO A 1 267 ? 23.877 -8.161 -16.828 1.00 85.88 267 PRO A CA 1
ATOM 2148 C C . PRO A 1 267 ? 24.957 -8.926 -17.606 1.00 85.88 267 PRO A C 1
ATOM 2150 O O . PRO A 1 267 ? 24.757 -10.082 -17.971 1.00 85.88 267 PRO A O 1
ATOM 2153 N N . ALA A 1 268 ? 26.107 -8.286 -17.830 1.00 89.50 268 ALA A N 1
ATOM 2154 C CA . ALA A 1 268 ? 27.290 -8.888 -18.448 1.00 89.50 268 ALA A CA 1
ATOM 2155 C C . ALA A 1 268 ? 28.426 -8.996 -17.418 1.00 89.50 268 ALA A C 1
ATOM 2157 O O . ALA A 1 268 ? 28.745 -8.022 -16.731 1.00 89.50 268 ALA A O 1
ATOM 2158 N N . PHE A 1 269 ? 29.039 -10.175 -17.301 1.00 88.75 269 PHE A N 1
ATOM 2159 C CA . PHE A 1 269 ? 30.096 -10.442 -16.321 1.00 88.75 269 PHE A CA 1
ATOM 2160 C C . PHE A 1 269 ? 31.474 -10.189 -16.930 1.00 88.75 269 PHE A C 1
ATOM 2162 O O . PHE A 1 269 ? 32.082 -11.063 -17.537 1.00 88.75 269 PHE A O 1
ATOM 2169 N N . LEU A 1 270 ? 31.986 -8.977 -16.727 1.00 91.25 270 LEU A N 1
ATOM 2170 C CA . LEU A 1 270 ? 33.185 -8.473 -17.405 1.00 91.25 270 LEU A CA 1
ATOM 2171 C C . LEU A 1 270 ? 34.521 -8.862 -16.745 1.00 91.25 270 LEU A C 1
ATOM 2173 O O . LEU A 1 270 ? 35.563 -8.318 -17.098 1.00 91.25 270 LEU A O 1
ATOM 2177 N N . GLN A 1 271 ? 34.521 -9.805 -15.799 1.00 91.56 271 GLN A N 1
ATOM 2178 C CA . GLN A 1 271 ? 35.743 -10.264 -15.129 1.00 91.56 271 GLN A CA 1
ATOM 2179 C C . GLN A 1 271 ? 36.850 -10.756 -16.093 1.00 91.56 271 GLN A C 1
ATOM 2181 O O . GLN A 1 271 ? 38.011 -10.475 -15.801 1.00 91.56 271 GLN A O 1
ATOM 2186 N N . PRO A 1 272 ? 36.563 -11.420 -17.236 1.00 92.88 272 PRO A N 1
ATOM 2187 C CA . PRO A 1 272 ? 37.601 -11.826 -18.192 1.00 92.88 272 PRO A CA 1
ATOM 2188 C C . PRO A 1 272 ? 38.471 -10.670 -18.709 1.00 92.88 272 PRO A C 1
ATOM 2190 O O . PRO A 1 272 ? 39.678 -10.845 -18.876 1.00 92.88 272 PRO A O 1
ATOM 2193 N N . LEU A 1 273 ? 37.898 -9.468 -18.852 1.00 92.81 273 LEU A N 1
ATOM 2194 C CA . LEU A 1 273 ? 38.633 -8.282 -19.306 1.00 92.81 273 LEU A CA 1
ATOM 2195 C C . LEU A 1 273 ? 39.750 -7.882 -18.330 1.00 92.81 273 LEU A C 1
ATOM 2197 O O . LEU A 1 273 ? 40.788 -7.381 -18.752 1.00 92.81 273 LEU A O 1
ATOM 2201 N N . ALA A 1 274 ? 39.586 -8.148 -17.028 1.00 93.38 274 ALA A N 1
ATOM 2202 C CA . ALA A 1 274 ? 40.620 -7.871 -16.026 1.00 93.38 274 ALA A CA 1
ATOM 2203 C C . ALA A 1 274 ? 41.885 -8.730 -16.218 1.00 93.38 274 ALA A C 1
ATOM 2205 O O . ALA A 1 274 ? 42.948 -8.378 -15.711 1.00 93.38 274 ALA A O 1
ATOM 2206 N N . TYR A 1 275 ? 41.774 -9.834 -16.960 1.00 93.81 275 TYR A N 1
ATOM 2207 C CA . TYR A 1 275 ? 42.881 -10.719 -17.321 1.00 93.81 275 TYR A CA 1
ATOM 2208 C C . TYR A 1 275 ? 43.358 -10.512 -18.769 1.00 93.81 275 TYR A C 1
ATOM 2210 O O . TYR A 1 275 ? 44.188 -11.284 -19.243 1.00 93.81 275 TYR A O 1
ATOM 2218 N N . GLY A 1 276 ? 42.846 -9.490 -19.470 1.00 92.75 276 GLY A N 1
ATOM 2219 C CA . GLY A 1 276 ? 43.191 -9.204 -20.866 1.00 92.75 276 GLY A CA 1
ATOM 2220 C C . GLY A 1 276 ? 42.628 -10.216 -21.868 1.00 92.75 276 GLY A C 1
ATOM 2221 O O . GLY A 1 276 ? 43.227 -10.418 -22.919 1.00 92.75 276 GLY A O 1
ATOM 2222 N N . LEU A 1 277 ? 41.526 -10.890 -21.527 1.00 94.00 277 LEU A N 1
ATOM 2223 C CA . LEU A 1 277 ? 40.843 -11.833 -22.411 1.00 94.00 277 LEU A CA 1
ATOM 2224 C C . LEU A 1 277 ? 39.659 -11.155 -23.100 1.00 94.00 277 LEU A C 1
ATOM 2226 O O . LEU A 1 277 ? 38.878 -10.483 -22.424 1.00 94.00 277 LEU A O 1
ATOM 2230 N N . ASP A 1 278 ? 39.479 -11.414 -24.396 1.00 93.12 278 ASP A N 1
ATOM 2231 C CA . ASP A 1 278 ? 38.283 -11.019 -25.146 1.00 93.12 278 ASP A CA 1
ATOM 2232 C C . ASP A 1 278 ? 37.012 -11.544 -24.457 1.00 93.12 278 ASP A C 1
ATOM 2234 O O . ASP A 1 278 ? 36.954 -12.684 -23.980 1.00 93.12 278 ASP A O 1
ATOM 2238 N N . TYR A 1 279 ? 35.961 -10.725 -24.436 1.00 92.75 279 TYR A N 1
ATOM 2239 C CA . TYR A 1 279 ? 34.663 -11.098 -23.881 1.00 92.75 279 TYR A CA 1
ATOM 2240 C C . TYR A 1 279 ? 33.634 -11.223 -25.000 1.00 92.75 279 TYR A C 1
ATOM 2242 O O . TYR A 1 279 ? 33.229 -10.223 -25.587 1.00 92.75 279 T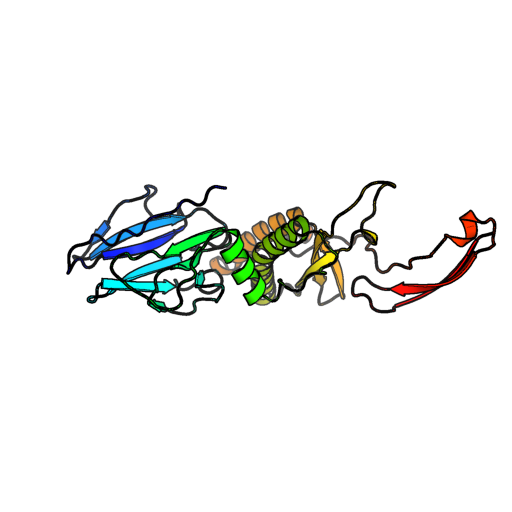YR A O 1
ATOM 2250 N N . VAL A 1 280 ? 33.175 -12.447 -25.265 1.00 93.44 280 VAL A N 1
ATOM 2251 C CA . VAL A 1 280 ? 32.065 -12.727 -26.184 1.00 93.44 280 VAL A CA 1
ATOM 2252 C C . VAL A 1 280 ? 31.014 -13.532 -25.438 1.00 93.44 280 VAL A C 1
ATOM 2254 O O . VAL A 1 280 ? 31.281 -14.651 -25.004 1.00 93.44 280 VAL A O 1
ATOM 2257 N N . ASP A 1 281 ? 29.816 -12.974 -25.296 1.00 93.12 281 ASP A N 1
ATOM 2258 C CA . ASP A 1 281 ? 28.735 -13.610 -24.547 1.00 93.12 281 ASP A CA 1
ATOM 2259 C C . ASP A 1 281 ? 27.362 -13.303 -25.156 1.00 93.12 281 ASP A C 1
ATOM 2261 O O . ASP A 1 281 ? 27.163 -12.323 -25.883 1.00 93.12 281 ASP A O 1
ATOM 2265 N N . ARG A 1 282 ? 26.387 -14.160 -24.857 1.00 93.50 282 ARG A N 1
ATOM 2266 C CA . ARG A 1 282 ? 24.986 -13.976 -25.220 1.00 93.50 282 ARG A CA 1
ATOM 2267 C C . ARG A 1 282 ? 24.147 -13.886 -23.955 1.00 93.50 282 ARG A C 1
ATOM 2269 O O . ARG A 1 282 ? 23.612 -14.882 -23.471 1.00 93.50 282 ARG A O 1
ATOM 2276 N N . VAL A 1 283 ? 23.998 -12.664 -23.465 1.00 93.38 283 VAL A N 1
ATOM 2277 C CA . VAL A 1 283 ? 23.293 -12.361 -22.221 1.00 93.38 283 VAL A CA 1
ATOM 2278 C C . VAL A 1 283 ? 21.780 -12.299 -22.436 1.00 93.38 283 VAL A C 1
ATOM 2280 O O . VAL A 1 283 ? 21.285 -11.901 -23.495 1.00 93.38 283 VAL A O 1
ATOM 2283 N N . GLN A 1 284 ? 21.022 -12.717 -21.426 1.00 93.81 284 GLN A N 1
ATOM 2284 C CA . GLN A 1 284 ? 19.565 -12.633 -21.435 1.00 93.81 284 GLN A CA 1
ATOM 2285 C C . GLN A 1 284 ? 19.118 -11.218 -21.063 1.00 93.81 284 GLN A C 1
ATOM 2287 O O . GLN A 1 284 ? 19.606 -10.652 -20.088 1.00 93.81 284 GLN A O 1
ATOM 2292 N N . ILE A 1 285 ? 18.161 -10.679 -21.818 1.00 93.62 285 ILE A N 1
ATOM 2293 C CA . ILE A 1 285 ? 17.428 -9.478 -21.425 1.00 93.62 285 ILE A CA 1
ATOM 2294 C C . ILE A 1 285 ? 16.248 -9.937 -20.575 1.00 93.62 285 ILE A C 1
ATOM 2296 O O . ILE A 1 285 ? 15.394 -10.685 -21.059 1.00 93.62 285 ILE A O 1
ATOM 2300 N N . SER A 1 286 ? 16.207 -9.484 -19.330 1.00 90.94 286 SER A N 1
ATOM 2301 C CA . SER A 1 286 ? 15.091 -9.706 -18.418 1.00 90.94 286 SER A CA 1
ATOM 2302 C C . SER A 1 286 ? 14.314 -8.411 -18.211 1.00 90.94 286 SER A C 1
ATOM 2304 O O . SER A 1 286 ? 14.914 -7.337 -18.154 1.00 90.94 286 SER A O 1
ATOM 2306 N N . ASP A 1 287 ? 12.992 -8.494 -18.105 1.00 87.81 287 ASP A N 1
ATOM 2307 C CA . ASP A 1 287 ? 12.167 -7.364 -17.675 1.00 87.81 287 ASP A CA 1
ATOM 2308 C C . ASP A 1 287 ? 12.257 -7.134 -16.152 1.00 87.81 287 ASP A C 1
ATOM 2310 O O . ASP A 1 287 ? 12.986 -7.823 -15.432 1.00 87.81 287 ASP A O 1
ATOM 2314 N N . LEU A 1 288 ? 11.522 -6.137 -15.652 1.00 81.69 288 LEU A N 1
ATOM 2315 C CA . LEU A 1 288 ? 11.465 -5.807 -14.222 1.00 81.69 288 LEU A CA 1
ATOM 2316 C C . LEU A 1 288 ? 10.821 -6.907 -13.361 1.00 81.69 288 LEU A C 1
ATOM 2318 O O . LEU A 1 288 ? 11.090 -6.961 -12.164 1.00 81.69 288 LEU A O 1
ATOM 2322 N N . ASP A 1 289 ? 10.002 -7.769 -13.962 1.00 79.94 289 ASP A N 1
ATOM 2323 C CA . ASP A 1 289 ? 9.344 -8.896 -13.301 1.00 79.94 289 ASP A CA 1
ATOM 2324 C C . ASP A 1 289 ? 10.212 -10.180 -13.381 1.00 79.94 289 ASP A C 1
ATOM 2326 O O . ASP A 1 289 ? 9.825 -11.242 -12.891 1.00 79.94 289 ASP A O 1
ATOM 2330 N N . GLY A 1 290 ? 11.415 -10.086 -13.966 1.00 80.44 290 GLY A N 1
ATOM 2331 C CA . GLY A 1 290 ? 12.386 -11.172 -14.102 1.00 80.44 290 GLY A CA 1
ATOM 2332 C C . GLY A 1 290 ? 12.137 -12.101 -15.293 1.00 80.44 290 GLY A C 1
ATOM 2333 O O . GLY A 1 290 ? 12.850 -13.098 -15.445 1.00 80.44 290 GLY A O 1
ATOM 2334 N N . GLN A 1 291 ? 11.161 -11.800 -16.150 1.00 87.75 291 GLN A N 1
ATOM 2335 C CA . GLN A 1 291 ? 10.856 -12.611 -17.323 1.00 87.75 291 GLN A CA 1
ATOM 2336 C C . GLN A 1 291 ? 11.868 -12.366 -18.436 1.00 87.75 291 GLN A C 1
ATOM 2338 O O . GLN A 1 291 ? 12.283 -11.240 -18.700 1.00 87.75 291 GLN A O 1
ATOM 2343 N N . SER A 1 292 ? 12.248 -13.440 -19.127 1.00 92.19 292 SER A N 1
ATOM 2344 C CA . SER A 1 292 ? 13.109 -13.368 -20.306 1.00 92.19 292 SER A CA 1
ATOM 2345 C C . SER A 1 292 ? 12.352 -12.732 -21.470 1.00 92.19 292 SER A C 1
ATOM 2347 O O . SER A 1 292 ? 11.414 -13.332 -21.993 1.00 92.19 292 SER A O 1
ATOM 2349 N N . ILE A 1 293 ? 12.773 -11.540 -21.894 1.00 94.12 293 ILE A N 1
ATOM 2350 C CA . ILE A 1 293 ? 12.163 -10.806 -23.016 1.00 94.12 293 ILE A CA 1
ATOM 2351 C C . ILE A 1 293 ? 13.052 -10.774 -24.262 1.00 94.12 293 ILE A C 1
ATOM 2353 O O . ILE A 1 293 ? 12.643 -10.286 -25.313 1.00 94.12 293 ILE A O 1
ATOM 2357 N N . GLY A 1 294 ? 14.279 -11.292 -24.174 1.00 94.31 294 GLY A N 1
ATOM 2358 C CA . GLY A 1 294 ? 15.179 -11.329 -25.317 1.00 94.31 294 GLY A CA 1
ATOM 2359 C C . GLY A 1 294 ? 16.585 -11.805 -24.991 1.00 94.31 294 GLY A C 1
ATOM 2360 O O . GLY A 1 294 ? 16.897 -12.228 -23.879 1.00 94.31 294 GLY A O 1
ATOM 2361 N N . LYS A 1 295 ? 17.457 -11.734 -25.998 1.00 94.50 295 LYS A N 1
ATOM 2362 C CA . LYS A 1 295 ? 18.884 -12.047 -25.880 1.00 94.50 295 LYS A CA 1
ATOM 2363 C C . LYS A 1 295 ? 19.699 -10.966 -26.571 1.00 94.50 295 LYS A C 1
ATOM 2365 O O . LYS A 1 295 ? 19.355 -10.563 -27.679 1.00 94.50 295 LYS A O 1
ATOM 2370 N N . LEU A 1 296 ? 20.792 -10.559 -25.942 1.00 93.69 296 LEU A N 1
ATOM 2371 C CA . LEU A 1 296 ? 21.748 -9.596 -26.467 1.00 93.69 296 LEU A CA 1
ATOM 2372 C C . LEU A 1 296 ? 23.096 -10.295 -26.649 1.00 93.69 296 LEU A C 1
ATOM 2374 O O . LEU A 1 296 ? 23.608 -10.917 -25.722 1.00 93.69 296 LEU A O 1
ATOM 2378 N N . SER A 1 297 ? 23.660 -10.212 -27.849 1.00 94.44 297 SER A N 1
ATOM 2379 C CA . SER A 1 297 ? 25.034 -10.647 -28.104 1.00 94.44 297 SER A CA 1
ATOM 2380 C C . SER A 1 297 ? 25.975 -9.480 -27.831 1.00 94.44 297 SER A C 1
ATOM 2382 O O . SER A 1 297 ? 25.804 -8.408 -28.407 1.00 94.44 297 SER A O 1
ATOM 2384 N N . VAL A 1 298 ? 26.945 -9.688 -26.945 1.00 93.31 298 VAL A N 1
ATOM 2385 C CA . VAL A 1 298 ? 27.929 -8.686 -26.529 1.00 93.31 298 VAL A CA 1
ATOM 2386 C C . VAL A 1 298 ? 29.314 -9.207 -26.886 1.00 93.31 298 VAL A C 1
ATOM 2388 O O . VAL A 1 298 ? 29.638 -10.353 -26.588 1.00 93.31 298 VAL A O 1
ATOM 2391 N N . SER A 1 299 ? 30.115 -8.364 -27.532 1.00 93.19 299 SER A N 1
ATOM 2392 C CA . SER A 1 299 ? 31.514 -8.638 -27.856 1.00 93.19 299 SER A CA 1
ATOM 2393 C C . SER A 1 299 ? 32.343 -7.424 -27.458 1.00 93.19 299 SER A C 1
ATOM 2395 O O . SER A 1 299 ? 32.041 -6.317 -27.902 1.00 93.19 299 SER A O 1
ATOM 2397 N N . LEU A 1 300 ? 33.362 -7.626 -26.629 1.00 91.31 300 LEU A N 1
ATOM 2398 C CA . LEU A 1 300 ? 34.320 -6.609 -26.199 1.00 91.31 300 LEU A CA 1
ATOM 2399 C C . LEU A 1 300 ? 35.729 -7.157 -26.433 1.00 91.31 300 LEU A C 1
ATOM 2401 O O . LEU A 1 300 ? 36.018 -8.290 -26.043 1.00 91.31 300 LEU A O 1
ATOM 2405 N N . GLN A 1 301 ? 36.548 -6.352 -27.104 1.00 81.25 301 GLN A N 1
ATOM 2406 C CA . GLN A 1 301 ? 37.932 -6.630 -27.491 1.00 81.25 301 GLN A CA 1
ATOM 2407 C C . GLN A 1 301 ? 38.849 -5.619 -26.808 1.00 81.25 301 GLN A C 1
ATOM 2409 O O . GLN A 1 301 ? 38.412 -4.449 -26.685 1.00 81.25 301 GLN A O 1
#